Protein AF-A0A8C6ZCT4-F1 (afdb_monomer)

Sequence (266 aa):
MSPLFSQAELSLQKEQLQLKIIEVEDEMEKWQKERDRIKNYTTNEKATVDQHFKELIRDLERQRDEVKAALDQREKIASENIKEIVDELEERAKLLREDKENREQIHQISDSVLFLQEFGALMRNYVPPPSLPTYSVLLEGESMSPSMGLLRDDLLNVCMRHVEKICKADLGRNFIERNHMENGDHRFMMNNYEWNQPDNLKRFSMFLSPKGTAVFYILTAYPSIVRHQSAKVTPQTWKSSKPSVLSHYRPFYVNKGNGATSNEAP

InterPro domains:
  IPR051051 E3 ubiquitin-protein ligase TRIM/RNF [PTHR25465] (9-204)
  IPR058030 TRIM8/14/16/25/29/45/65, coiled-coil region [PF25600] (21-159)

Foldseek 3Di:
DDDVVVVVVVVVVVVVVVVVVVVVVVVVVVVVVVVVVVVVVVVVVVVVVVVVVVVVVVVVVVVVVVVVVVVVVVVVVVVVVVVVLVVVVVVLVVVVVVVVVLVVVLVPDPDPVVSCVSVVVCVVPDDPRDDDDDDDDDPPPPDPVVVVVVVVVVVVVVVVVVVVCCVVPPVVDDPDDDPPPPDDDPDPDPDDDPPPDPCVVVVVVVVPDPDDDDDDDDDDDDDDDDDDDDDDDDDDDDDDDDDDDDDDDDDDDDDDDDDDDDDDDD

Rad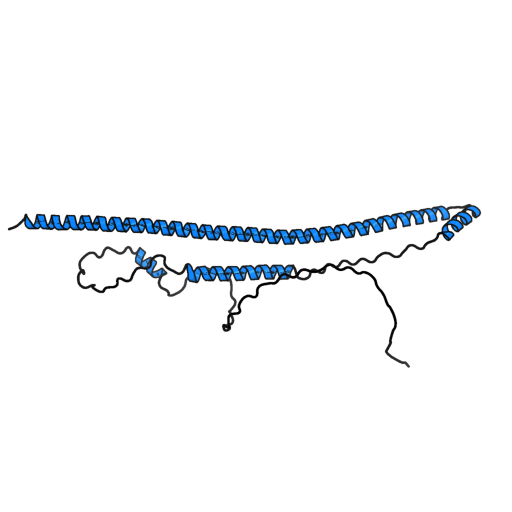ius of gyration: 46.65 Å; Cα contacts (8 Å, |Δi|>4): 12; chains: 1; bounding box: 123×48×144 Å

Solvent-accessible surface area (backbone atoms only — not comparable to full-atom values): 17443 Å² total; per-residue (Å²): 142,84,58,67,68,62,52,51,51,51,52,50,52,51,54,55,49,52,54,50,48,50,55,51,51,54,52,49,53,53,52,53,54,51,52,52,50,52,52,52,51,55,51,51,54,51,51,51,53,54,51,53,53,53,52,50,50,53,50,52,51,50,53,53,49,53,55,48,52,52,51,53,50,53,50,50,53,55,51,53,54,52,48,53,55,49,53,55,50,51,55,52,52,50,55,53,48,54,55,49,51,55,52,52,56,53,70,67,48,80,53,68,68,62,31,52,51,54,51,54,54,50,62,75,70,66,70,81,82,78,81,81,85,88,84,82,87,83,82,85,65,95,48,58,72,62,51,54,52,50,53,53,52,51,52,50,56,52,50,53,55,52,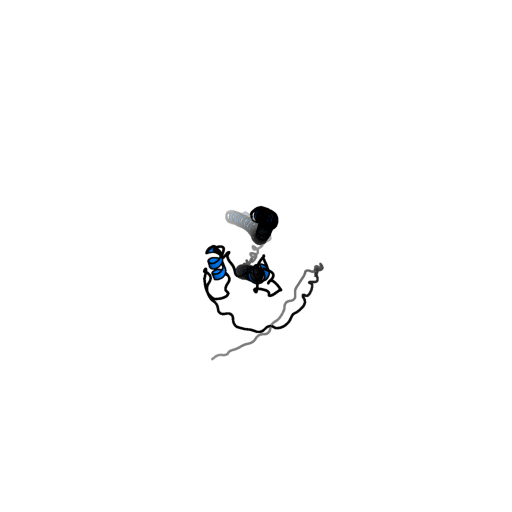52,52,48,44,55,62,70,63,65,64,57,72,96,71,78,78,75,74,80,91,66,9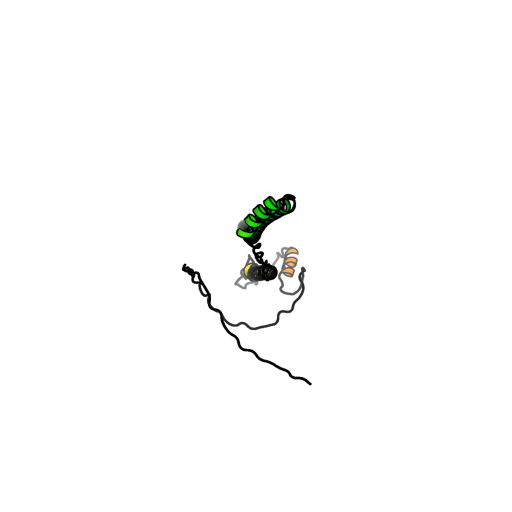2,72,94,79,82,79,93,76,91,76,86,68,77,74,62,70,65,62,60,59,54,52,65,76,70,51,99,70,85,91,83,88,82,87,87,84,83,86,81,86,81,80,89,76,82,91,80,81,92,78,83,86,82,82,87,77,90,80,87,85,84,90,79,90,88,88,88,86,92,87,88,89,81,89,86,89,88,81,89,84,83,84,135

Secondary structure (DSSP, 8-state):
--SHHHHHHHHHHHHHHHHHHHHHHHHHHHHHHHHHHHHHHHHHHHHHHHHHHHHHHHHHHHHHHHHHHHHHHHHHHHHHHHHHHHHHHHHHHHHHHHHHHHHHHHHT---HHHHHHHHHHHHHT--PPPPPP--------TTHHHHHHHHHHHHHHHHHHHHHHHHHHTTTS-S----------TTS--SS------THHHHHHHHSS-------------PPPP-------PPPPPPP-PPPP---------------------

Mean predicted aligned error: 18.18 Å

Organism: Nothoprocta perdicaria (NCBI:txid30464)

pLDDT: mean 74.02, std 25.97, range [30.22, 98.38]

Structure (mmCIF, N/CA/C/O backbone):
data_AF-A0A8C6ZCT4-F1
#
_entry.id   AF-A0A8C6ZCT4-F1
#
loop_
_atom_site.group_PDB
_atom_site.id
_atom_site.type_symbol
_atom_site.label_atom_id
_atom_site.label_alt_id
_atom_site.label_comp_id
_atom_site.label_asym_id
_atom_site.label_entity_id
_atom_site.label_seq_id
_atom_site.pdbx_PDB_ins_code
_atom_site.Cartn_x
_atom_site.Cartn_y
_atom_site.Cartn_z
_atom_site.occupancy
_atom_site.B_iso_or_equiv
_atom_site.auth_seq_id
_atom_site.auth_comp_id
_atom_site.auth_asym_id
_atom_site.auth_atom_id
_atom_site.pdbx_PDB_model_num
ATOM 1 N N . MET A 1 1 ? 56.866 3.492 -76.254 1.00 54.69 1 MET A N 1
ATOM 2 C CA . MET A 1 1 ? 55.863 4.440 -75.720 1.00 54.69 1 MET A CA 1
ATOM 3 C C . MET A 1 1 ? 55.226 3.857 -74.441 1.00 54.69 1 MET A C 1
ATOM 5 O O . MET A 1 1 ? 54.018 3.708 -74.381 1.00 54.69 1 MET A O 1
ATOM 9 N N . SER A 1 2 ? 56.033 3.409 -73.460 1.00 58.75 2 SER A N 1
ATOM 10 C CA . SER A 1 2 ? 55.763 2.075 -72.867 1.00 58.75 2 SER A CA 1
ATOM 11 C C . SER A 1 2 ? 55.899 1.845 -71.339 1.00 58.75 2 SER A C 1
ATOM 13 O O . SER A 1 2 ? 55.555 0.747 -70.935 1.00 58.75 2 SER A O 1
ATOM 15 N N . PRO A 1 3 ? 56.413 2.738 -70.470 1.00 61.50 3 PRO A N 1
ATOM 16 C CA . PRO A 1 3 ? 56.259 2.495 -69.008 1.00 61.50 3 PRO A CA 1
ATOM 17 C C . PRO A 1 3 ? 55.821 3.706 -68.162 1.00 61.50 3 PRO A C 1
ATOM 19 O O . PRO A 1 3 ? 55.162 3.547 -67.138 1.00 61.50 3 PRO A O 1
ATOM 22 N N . LEU A 1 4 ? 56.163 4.927 -68.584 1.00 61.25 4 LEU A N 1
ATOM 23 C CA . LEU A 1 4 ? 55.923 6.153 -67.808 1.00 61.25 4 LEU A CA 1
ATOM 24 C C . LEU A 1 4 ? 54.440 6.544 -67.742 1.00 61.25 4 LEU A C 1
ATOM 26 O O . LEU A 1 4 ? 53.986 7.041 -66.717 1.00 61.25 4 LEU A O 1
ATOM 30 N N . PHE A 1 5 ? 53.680 6.284 -68.809 1.00 69.94 5 PHE A N 1
ATOM 31 C CA . PHE A 1 5 ? 52.239 6.548 -68.847 1.00 69.94 5 PHE A CA 1
ATOM 32 C C . PHE A 1 5 ? 51.479 5.625 -67.882 1.00 69.94 5 PHE A C 1
ATOM 34 O O . PHE A 1 5 ? 50.704 6.097 -67.058 1.00 69.94 5 PHE A O 1
ATOM 41 N N . SER A 1 6 ? 51.801 4.328 -67.893 1.00 78.31 6 SER A N 1
ATOM 42 C CA . SER A 1 6 ? 51.232 3.343 -66.965 1.00 78.31 6 SER A CA 1
ATOM 43 C C . SER A 1 6 ? 51.596 3.628 -65.503 1.00 78.31 6 SER A C 1
ATOM 45 O O . SER A 1 6 ? 50.781 3.408 -64.612 1.00 78.31 6 SER A O 1
ATOM 47 N N . GLN A 1 7 ? 52.795 4.161 -65.241 1.00 79.31 7 GLN A N 1
ATOM 48 C CA . GLN A 1 7 ? 53.210 4.566 -63.895 1.00 79.31 7 GLN A CA 1
ATOM 49 C C . GLN A 1 7 ? 52.412 5.775 -63.377 1.00 79.31 7 GLN A C 1
ATOM 51 O O . GLN A 1 7 ? 52.024 5.798 -62.208 1.00 79.31 7 GLN A O 1
ATOM 56 N N . ALA A 1 8 ? 52.158 6.769 -64.232 1.00 86.00 8 ALA A N 1
ATOM 57 C CA . ALA A 1 8 ? 51.356 7.940 -63.882 1.00 86.00 8 ALA A CA 1
ATOM 58 C C . ALA A 1 8 ? 49.884 7.569 -63.635 1.00 86.00 8 ALA A C 1
ATOM 60 O O . ALA A 1 8 ? 49.293 8.021 -62.658 1.00 86.00 8 ALA A O 1
ATOM 61 N N . GLU A 1 9 ? 49.316 6.690 -64.462 1.00 89.00 9 GLU A N 1
ATOM 62 C CA . GLU A 1 9 ? 47.938 6.209 -64.317 1.00 89.00 9 GLU A CA 1
ATOM 63 C C . GLU A 1 9 ? 47.736 5.374 -63.041 1.00 89.00 9 GLU A C 1
ATOM 65 O O . GLU A 1 9 ? 46.753 5.556 -62.323 1.00 89.00 9 GLU A O 1
ATOM 70 N N . LEU A 1 10 ? 48.711 4.531 -62.683 1.00 88.94 10 LEU A N 1
ATOM 71 C CA . LEU A 1 10 ? 48.696 3.793 -61.418 1.00 88.94 10 LEU A CA 1
ATOM 72 C C . LEU A 1 10 ? 48.792 4.728 -60.199 1.00 88.94 10 LEU A C 1
ATOM 74 O O . LEU A 1 10 ? 48.140 4.487 -59.184 1.00 88.94 10 LEU A O 1
ATOM 78 N N . SER A 1 11 ? 49.599 5.792 -60.283 1.00 93.31 11 SER A N 1
ATOM 79 C CA . SER A 1 11 ? 49.656 6.831 -59.243 1.00 93.31 11 SER A CA 1
ATOM 80 C C . SER A 1 11 ? 48.307 7.545 -59.098 1.00 93.31 11 SER A C 1
ATOM 82 O O . SER A 1 11 ? 47.829 7.705 -57.978 1.00 93.31 11 SER A O 1
ATOM 84 N N . LEU A 1 12 ? 47.682 7.851 -60.244 1.00 94.38 12 LEU A N 1
ATOM 85 C CA . LEU A 1 12 ? 46.267 8.174 -60.452 1.00 94.38 12 LEU A CA 1
ATOM 86 C C . LEU A 1 12 ? 45.332 7.434 -59.488 1.00 94.38 12 LEU A C 1
ATOM 88 O O . LEU A 1 12 ? 44.713 7.974 -58.568 1.00 94.38 12 LEU A O 1
ATOM 92 N N . GLN A 1 13 ? 45.257 6.134 -59.741 1.00 93.44 13 GLN A N 1
ATOM 93 C CA . GLN A 1 13 ? 44.333 5.231 -59.072 1.00 93.44 13 GLN A CA 1
ATOM 94 C C . GLN A 1 13 ? 44.634 5.093 -57.577 1.00 93.44 13 GLN A C 1
ATOM 96 O O . GLN A 1 13 ? 43.707 5.002 -56.776 1.00 93.44 13 GLN A O 1
ATOM 101 N N . LYS A 1 14 ? 45.913 5.112 -57.176 1.00 93.06 14 LYS A N 1
ATOM 102 C CA . LYS A 1 14 ? 46.301 5.059 -55.757 1.00 93.06 14 LYS A CA 1
ATOM 103 C C . LYS A 1 14 ? 45.782 6.259 -54.970 1.00 93.06 14 LYS A C 1
ATOM 105 O O . LYS A 1 14 ? 45.273 6.073 -53.870 1.00 93.06 14 LYS A O 1
ATOM 110 N N . GLU A 1 15 ? 45.886 7.463 -55.524 1.00 95.12 15 GLU A N 1
ATOM 111 C CA . GLU A 1 15 ? 45.391 8.677 -54.870 1.00 95.12 15 GLU A CA 1
ATOM 112 C C . GLU A 1 15 ? 43.860 8.673 -54.761 1.00 95.12 15 GLU A C 1
ATOM 114 O O . GLU A 1 15 ? 43.313 8.946 -53.693 1.00 95.12 15 GLU A O 1
ATOM 119 N N . GLN A 1 16 ? 43.160 8.261 -55.824 1.00 95.19 16 GLN A N 1
ATOM 120 C CA . GLN A 1 16 ? 41.700 8.110 -55.806 1.00 95.19 16 GLN A CA 1
ATOM 121 C C . GLN A 1 16 ? 41.231 7.092 -54.760 1.00 95.19 16 GLN A C 1
ATOM 123 O O . GLN A 1 16 ? 40.267 7.346 -54.038 1.00 95.19 16 GLN A O 1
ATOM 128 N N . LEU A 1 17 ? 41.925 5.955 -54.645 1.00 95.50 17 LEU A N 1
ATOM 129 C CA . LEU A 1 17 ? 41.642 4.964 -53.609 1.00 95.50 17 LEU A CA 1
ATOM 130 C C . LEU A 1 17 ? 41.904 5.522 -52.211 1.00 95.50 17 LEU A C 1
ATOM 132 O O . LEU A 1 17 ? 41.087 5.303 -51.325 1.00 95.50 17 LEU A O 1
ATOM 136 N N . GLN A 1 18 ? 42.992 6.269 -52.013 1.00 95.31 18 GLN A N 1
ATOM 137 C CA . GLN A 1 18 ? 43.304 6.877 -50.720 1.00 95.31 18 GLN A CA 1
ATOM 138 C C . GLN A 1 18 ? 42.220 7.870 -50.285 1.00 95.31 18 GLN A C 1
ATOM 140 O O . GLN A 1 18 ? 41.774 7.824 -49.141 1.00 95.31 18 GLN A O 1
ATOM 145 N N . LEU A 1 19 ? 41.753 8.725 -51.199 1.00 96.25 19 LEU A N 1
ATOM 146 C CA . LEU A 1 19 ? 40.637 9.635 -50.934 1.00 96.25 19 LEU A CA 1
ATOM 147 C C . LEU A 1 19 ? 39.352 8.866 -50.617 1.00 96.25 19 LEU A C 1
ATOM 149 O O . LEU A 1 19 ? 38.632 9.233 -49.691 1.00 96.25 19 LEU A O 1
ATOM 153 N N . LYS A 1 20 ? 39.083 7.769 -51.340 1.00 95.38 20 LYS A N 1
ATOM 154 C CA . LYS A 1 20 ? 37.893 6.954 -51.087 1.00 95.38 20 LYS A CA 1
ATOM 155 C C . LYS A 1 20 ? 37.951 6.226 -49.745 1.00 95.38 20 LYS A C 1
ATOM 157 O O . LYS A 1 20 ? 36.918 6.080 -49.102 1.00 95.38 20 LYS A O 1
ATOM 162 N N . ILE A 1 21 ? 39.135 5.781 -49.323 1.00 95.44 21 ILE A N 1
ATOM 163 C CA . ILE A 1 21 ? 39.352 5.193 -47.996 1.00 95.44 21 ILE A CA 1
ATOM 164 C C . ILE A 1 21 ? 39.021 6.222 -46.918 1.00 95.44 21 ILE A C 1
ATOM 166 O O . ILE A 1 21 ? 38.211 5.912 -46.054 1.00 95.44 21 ILE A O 1
ATOM 170 N N . ILE A 1 22 ? 39.554 7.444 -47.020 1.00 96.56 22 ILE A N 1
ATOM 171 C CA . ILE A 1 22 ? 39.279 8.522 -46.055 1.00 96.56 22 ILE A CA 1
ATOM 172 C C . ILE A 1 22 ? 37.775 8.814 -45.982 1.00 96.56 22 ILE A C 1
ATOM 174 O O . ILE A 1 22 ? 37.206 8.846 -44.898 1.00 96.56 22 ILE A O 1
ATOM 178 N N . GLU A 1 23 ? 37.100 8.943 -47.128 1.00 96.62 23 GLU A N 1
ATOM 179 C CA . GLU A 1 23 ? 35.647 9.171 -47.172 1.00 96.62 23 GLU A CA 1
ATOM 180 C C . GLU A 1 23 ? 34.860 8.051 -46.464 1.00 96.62 23 GLU A C 1
ATOM 182 O O . GLU A 1 23 ? 33.895 8.310 -45.743 1.00 96.62 23 GLU A O 1
ATOM 187 N N . VAL A 1 24 ? 35.269 6.792 -46.653 1.00 95.31 24 VAL A N 1
ATOM 188 C CA . VAL A 1 24 ? 34.644 5.636 -45.995 1.00 95.31 24 VAL A CA 1
ATOM 189 C C . VAL A 1 24 ? 34.956 5.605 -44.496 1.00 95.31 24 VAL A C 1
ATOM 191 O O . VAL A 1 24 ? 34.075 5.257 -43.710 1.00 95.31 24 VAL A O 1
ATOM 194 N N . GLU A 1 25 ? 36.175 5.958 -44.089 1.00 96.75 25 GLU A N 1
ATOM 195 C CA . GLU A 1 25 ? 36.581 6.048 -42.682 1.00 96.75 25 GLU A CA 1
ATOM 196 C C . GLU A 1 25 ? 35.799 7.142 -41.939 1.00 96.75 25 GLU A C 1
ATOM 198 O O . GLU A 1 25 ? 35.273 6.8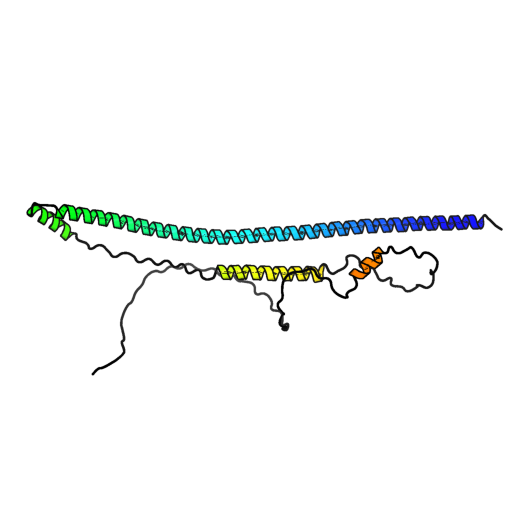77 -40.855 1.00 96.75 25 GLU A O 1
ATOM 203 N N . ASP A 1 26 ? 35.624 8.315 -42.549 1.00 97.38 26 ASP A N 1
ATOM 204 C CA . ASP A 1 26 ? 34.831 9.420 -41.999 1.00 97.38 26 ASP A CA 1
ATOM 205 C C . ASP A 1 26 ? 33.354 9.025 -41.827 1.00 97.38 26 ASP A C 1
ATOM 207 O O . ASP A 1 26 ? 32.741 9.248 -40.774 1.00 97.38 26 ASP A O 1
ATOM 211 N N . GLU A 1 27 ? 32.762 8.383 -42.842 1.00 96.25 27 GLU A N 1
ATOM 212 C CA . GLU A 1 27 ? 31.377 7.915 -42.760 1.00 96.25 27 GLU A CA 1
ATOM 213 C C . GLU A 1 27 ? 31.242 6.789 -41.717 1.00 96.25 27 GLU A C 1
ATOM 215 O O . GLU A 1 27 ? 30.274 6.765 -40.952 1.00 96.25 27 GLU A O 1
ATOM 220 N N . MET A 1 28 ? 32.231 5.893 -41.601 1.00 94.81 28 MET A N 1
ATOM 221 C CA . MET A 1 28 ? 32.278 4.886 -40.537 1.00 94.81 28 MET A CA 1
ATOM 222 C C . MET A 1 28 ? 32.292 5.541 -39.149 1.00 94.81 28 MET A C 1
ATOM 224 O O . MET A 1 28 ? 31.521 5.123 -38.281 1.00 94.81 28 MET A O 1
ATOM 228 N N . GLU A 1 29 ? 33.126 6.557 -38.917 1.00 97.25 29 GLU A N 1
ATOM 229 C CA . GLU A 1 29 ? 33.195 7.261 -37.631 1.00 97.25 29 GLU A CA 1
ATOM 230 C C . GLU A 1 29 ? 31.851 7.923 -37.285 1.00 97.25 29 GLU A C 1
ATOM 232 O O . GLU A 1 29 ? 31.363 7.829 -36.152 1.00 97.25 29 GLU A O 1
ATOM 237 N N . LYS A 1 30 ? 31.195 8.537 -38.272 1.00 96.56 30 LYS A N 1
ATOM 238 C CA . LYS A 1 30 ? 29.852 9.106 -38.117 1.00 96.56 30 LYS A CA 1
ATOM 239 C C . LYS A 1 30 ? 28.826 8.052 -37.691 1.00 96.56 30 LYS A C 1
ATOM 241 O O . LYS A 1 30 ? 28.069 8.289 -36.748 1.00 96.56 30 LYS A O 1
ATOM 246 N N . TRP A 1 31 ? 28.828 6.869 -38.308 1.00 95.69 31 TRP A N 1
ATOM 247 C CA . TRP A 1 31 ? 27.938 5.772 -37.903 1.00 95.69 31 TRP A CA 1
ATOM 248 C C . TRP A 1 31 ? 28.284 5.191 -36.528 1.00 95.69 31 TRP A C 1
ATOM 250 O O . TRP A 1 31 ? 27.380 4.783 -35.795 1.00 95.69 31 TRP A O 1
ATOM 260 N N . GLN A 1 32 ? 29.558 5.192 -36.126 1.00 96.81 32 GLN A N 1
ATOM 261 C CA . GLN A 1 32 ? 29.949 4.820 -34.763 1.00 96.81 32 GLN A CA 1
ATOM 262 C C . GLN A 1 32 ? 29.382 5.800 -33.726 1.00 96.81 32 GLN A C 1
ATOM 264 O O . GLN A 1 32 ? 28.822 5.358 -32.721 1.00 96.81 32 GLN A O 1
ATOM 269 N N . LYS A 1 33 ? 29.444 7.112 -33.991 1.00 96.75 33 LYS A N 1
ATOM 270 C CA . LYS A 1 33 ? 28.839 8.140 -33.125 1.00 96.75 33 LYS A CA 1
ATOM 271 C C . LYS A 1 33 ? 27.320 7.994 -33.040 1.00 96.75 33 LYS A C 1
ATOM 273 O O . LYS A 1 33 ? 26.760 8.069 -31.947 1.00 96.75 33 LYS A O 1
ATOM 278 N N . GLU A 1 34 ? 26.648 7.734 -34.162 1.00 95.12 34 GLU A N 1
ATOM 279 C CA . GLU A 1 34 ? 25.191 7.551 -34.168 1.00 95.12 34 GLU A CA 1
ATOM 280 C C . GLU A 1 34 ? 24.770 6.280 -33.411 1.00 95.12 34 GLU A C 1
ATOM 282 O O . GLU A 1 34 ? 23.807 6.298 -32.644 1.00 95.12 34 GLU A O 1
ATOM 287 N N . ARG A 1 35 ? 25.541 5.190 -33.518 1.00 94.19 35 ARG A N 1
ATOM 288 C CA . ARG A 1 35 ? 25.340 3.986 -32.694 1.00 94.19 35 ARG A CA 1
ATOM 289 C C . ARG A 1 35 ? 25.409 4.314 -31.200 1.00 94.19 35 ARG A C 1
ATOM 291 O O . ARG A 1 35 ? 24.554 3.865 -30.434 1.00 94.19 35 ARG A O 1
ATOM 298 N N . ASP A 1 36 ? 26.411 5.079 -30.777 1.00 97.31 36 ASP A N 1
ATOM 299 C CA . ASP A 1 36 ? 26.579 5.439 -29.366 1.00 97.31 36 ASP A CA 1
ATOM 300 C C . ASP A 1 36 ? 25.448 6.360 -28.887 1.00 97.31 36 ASP A C 1
ATOM 302 O O . ASP A 1 36 ? 24.926 6.191 -27.782 1.00 97.31 36 ASP A O 1
ATOM 306 N N . ARG A 1 37 ? 24.975 7.262 -29.754 1.00 96.19 37 ARG A N 1
ATOM 307 C CA . ARG A 1 37 ? 23.792 8.088 -29.500 1.00 96.19 37 ARG A CA 1
ATOM 308 C C . ARG A 1 37 ? 22.533 7.246 -29.282 1.00 96.19 37 ARG A C 1
ATOM 310 O O . ARG A 1 37 ? 21.832 7.472 -28.296 1.00 96.19 37 ARG A O 1
ATOM 317 N N . ILE A 1 38 ? 22.268 6.252 -30.134 1.00 94.31 38 ILE A N 1
ATOM 318 C CA . ILE A 1 38 ? 21.128 5.327 -29.982 1.00 94.31 38 ILE A CA 1
ATOM 319 C C . ILE A 1 38 ? 21.231 4.548 -28.664 1.00 94.31 38 ILE A C 1
ATOM 321 O O . ILE A 1 38 ? 20.234 4.384 -27.952 1.00 94.31 38 ILE A O 1
ATOM 325 N N . LYS A 1 39 ? 22.437 4.090 -28.303 1.00 96.00 39 LYS A N 1
ATOM 326 C CA . LYS A 1 39 ? 22.678 3.374 -27.042 1.00 96.00 39 LYS A CA 1
ATOM 327 C C . LYS A 1 39 ? 22.375 4.253 -25.827 1.00 96.00 39 LYS A C 1
ATOM 329 O O . LYS A 1 39 ? 21.688 3.801 -24.908 1.00 96.00 39 LYS A O 1
ATOM 334 N N . ASN A 1 40 ? 22.852 5.495 -25.830 1.00 97.19 40 ASN A N 1
ATOM 335 C CA . ASN A 1 40 ? 22.609 6.444 -24.746 1.00 97.19 40 ASN A CA 1
ATOM 336 C C . ASN A 1 40 ? 21.124 6.804 -24.647 1.00 97.19 40 ASN A C 1
ATOM 338 O O . ASN A 1 40 ? 20.563 6.755 -23.557 1.00 97.19 40 ASN A O 1
ATOM 342 N N . TYR A 1 41 ? 20.471 7.071 -25.782 1.00 94.44 41 TYR A N 1
ATOM 343 C CA . TYR A 1 41 ? 19.031 7.321 -25.838 1.00 94.44 41 TYR A CA 1
ATOM 344 C C . TYR A 1 41 ? 18.237 6.165 -25.217 1.00 94.44 41 TYR A C 1
ATOM 346 O O . TYR A 1 41 ? 17.488 6.366 -24.268 1.00 94.44 41 TYR A O 1
ATOM 354 N N . THR A 1 42 ? 18.487 4.933 -25.666 1.00 93.56 42 THR A N 1
ATOM 355 C CA . THR A 1 42 ? 17.798 3.738 -25.149 1.00 93.56 42 THR A CA 1
ATOM 356 C C . THR A 1 42 ? 18.046 3.529 -23.652 1.00 93.56 42 THR A C 1
ATOM 358 O O . THR A 1 42 ? 17.155 3.091 -22.927 1.00 93.56 42 THR A O 1
ATOM 361 N N . THR A 1 43 ? 19.259 3.821 -23.175 1.00 97.38 43 THR A N 1
ATOM 362 C CA . THR A 1 43 ? 19.605 3.717 -21.749 1.00 97.38 43 THR A CA 1
ATOM 363 C C . THR A 1 43 ? 18.823 4.734 -20.919 1.00 97.38 43 THR A C 1
ATOM 365 O O . THR A 1 43 ? 18.271 4.374 -19.882 1.00 97.38 43 THR A O 1
ATOM 368 N N . ASN A 1 44 ? 18.717 5.974 -21.401 1.00 96.94 44 ASN A N 1
ATOM 369 C CA . ASN A 1 44 ? 17.958 7.029 -20.735 1.00 96.94 44 ASN A CA 1
ATOM 370 C C . ASN A 1 44 ? 16.456 6.721 -20.706 1.00 96.94 44 ASN A C 1
ATOM 372 O O . ASN A 1 44 ? 15.839 6.854 -19.656 1.00 96.94 44 ASN A O 1
ATOM 376 N N . GLU A 1 45 ? 15.876 6.246 -21.812 1.00 94.88 45 GLU A N 1
ATOM 377 C CA . GLU A 1 45 ? 14.458 5.857 -21.857 1.00 94.88 45 GLU A CA 1
ATOM 378 C C . GLU A 1 45 ? 14.142 4.741 -20.850 1.00 94.88 45 GLU A C 1
ATOM 380 O O . GLU A 1 45 ? 13.146 4.813 -20.133 1.00 94.88 45 GLU A O 1
ATOM 385 N N . LYS A 1 46 ? 15.022 3.737 -20.721 1.00 96.12 46 LYS A N 1
ATOM 386 C CA . LYS A 1 46 ? 14.873 2.688 -19.699 1.00 96.12 46 LYS A CA 1
ATOM 387 C C . LYS A 1 46 ? 14.900 3.260 -18.281 1.00 96.12 46 LYS A C 1
ATOM 389 O O . LYS A 1 46 ? 14.033 2.921 -17.484 1.00 96.12 46 LYS A O 1
ATOM 394 N N . ALA A 1 47 ? 15.841 4.158 -17.990 1.00 98.12 47 ALA A N 1
ATOM 395 C CA . ALA A 1 47 ? 15.920 4.810 -16.685 1.00 98.12 47 ALA A CA 1
ATOM 396 C C . ALA A 1 47 ? 14.657 5.634 -16.369 1.00 98.12 47 ALA A C 1
ATOM 398 O O . ALA A 1 47 ? 14.189 5.626 -15.232 1.00 98.12 47 ALA A O 1
ATOM 399 N N . THR A 1 48 ? 14.074 6.301 -17.370 1.00 96.81 48 THR A N 1
ATOM 400 C CA . THR A 1 48 ? 12.802 7.027 -17.235 1.00 96.81 48 THR A CA 1
ATOM 401 C C . THR A 1 48 ? 11.645 6.084 -16.901 1.00 96.81 48 THR A C 1
ATOM 403 O O . THR A 1 48 ? 10.859 6.376 -15.999 1.00 96.81 48 THR A O 1
ATOM 406 N N . VAL A 1 49 ? 11.553 4.931 -17.576 1.00 96.19 49 VAL A N 1
ATOM 407 C CA . VAL A 1 49 ? 10.552 3.896 -17.261 1.00 96.19 49 VAL A CA 1
ATOM 408 C C . VAL A 1 49 ? 10.711 3.419 -15.816 1.00 96.19 49 VAL A C 1
ATOM 410 O O . VAL A 1 49 ? 9.739 3.445 -15.059 1.00 96.19 49 VAL A O 1
ATOM 413 N N . ASP A 1 50 ? 11.927 3.050 -15.412 1.00 98.12 50 ASP A N 1
ATOM 414 C CA . ASP A 1 50 ? 12.210 2.575 -14.053 1.00 98.12 50 ASP A CA 1
ATOM 415 C C . ASP A 1 50 ? 11.836 3.623 -12.996 1.00 98.12 50 ASP A C 1
ATOM 417 O O . ASP A 1 50 ? 11.213 3.302 -11.980 1.00 98.12 50 ASP A O 1
ATOM 421 N N . GLN A 1 51 ? 12.166 4.892 -13.249 1.00 98.38 51 GLN A N 1
ATOM 422 C CA . GLN A 1 51 ? 11.851 5.991 -12.344 1.00 98.38 51 GLN A CA 1
ATOM 423 C C . GLN A 1 51 ? 10.337 6.180 -12.178 1.00 98.38 51 GLN A C 1
ATOM 425 O O . GLN A 1 51 ? 9.860 6.288 -11.047 1.00 98.38 51 GLN A O 1
ATOM 430 N N . HIS A 1 52 ? 9.568 6.161 -13.269 1.00 96.94 52 HIS A N 1
ATOM 431 C CA . HIS A 1 52 ? 8.114 6.312 -13.195 1.00 96.94 52 HIS A CA 1
ATOM 432 C C . HIS A 1 52 ? 7.432 5.150 -12.467 1.00 96.94 52 HIS A C 1
ATOM 434 O O . HIS A 1 52 ? 6.533 5.378 -11.656 1.00 96.94 52 HIS A O 1
ATOM 440 N N . PHE A 1 53 ? 7.867 3.907 -12.693 1.00 97.31 53 PHE A N 1
ATOM 441 C CA . PHE A 1 53 ? 7.328 2.766 -11.947 1.00 97.31 53 PHE A CA 1
ATOM 442 C C . PHE A 1 53 ? 7.690 2.829 -10.462 1.00 97.31 53 PHE A C 1
ATOM 444 O O . PHE A 1 53 ? 6.849 2.528 -9.615 1.00 97.31 53 PHE A O 1
ATOM 451 N N . LYS A 1 54 ? 8.907 3.268 -10.125 1.00 98.38 54 LYS A N 1
ATOM 452 C CA . LYS A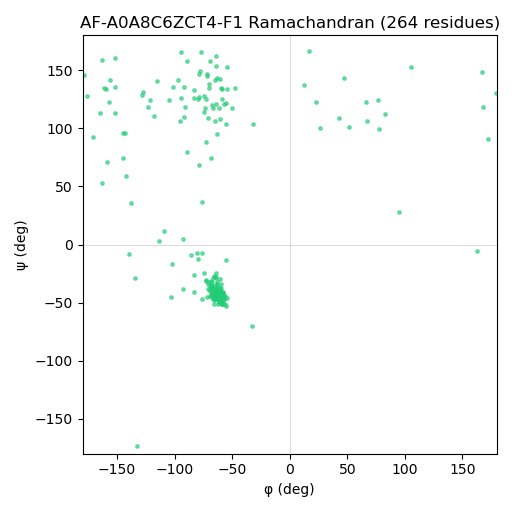 1 54 ? 9.326 3.467 -8.733 1.00 98.38 54 LYS A CA 1
ATOM 453 C C . LYS A 1 54 ? 8.463 4.508 -8.015 1.00 98.38 54 LYS A C 1
ATOM 455 O O . LYS A 1 54 ? 8.067 4.287 -6.872 1.00 98.38 54 LYS A O 1
ATOM 460 N N . GLU A 1 55 ? 8.163 5.627 -8.670 1.00 98.31 55 GLU A N 1
ATOM 461 C CA . GLU A 1 55 ? 7.269 6.661 -8.134 1.00 98.31 55 GLU A CA 1
ATOM 462 C C . GLU A 1 55 ? 5.845 6.134 -7.942 1.00 98.31 55 GLU A C 1
ATOM 464 O O . GLU A 1 55 ? 5.278 6.305 -6.862 1.00 98.31 55 GLU A O 1
ATOM 469 N N . LEU A 1 56 ? 5.308 5.419 -8.937 1.00 97.44 56 LEU A N 1
ATOM 470 C CA . LEU A 1 56 ? 3.979 4.815 -8.865 1.00 97.44 56 LEU A CA 1
ATOM 471 C C . LEU A 1 56 ? 3.859 3.820 -7.705 1.00 97.44 56 LEU A C 1
ATOM 473 O O . LEU A 1 56 ? 2.880 3.862 -6.963 1.00 97.44 56 LEU A O 1
ATOM 477 N N . ILE A 1 57 ? 4.848 2.938 -7.524 1.00 97.81 57 ILE A N 1
ATOM 478 C CA . ILE A 1 57 ? 4.864 1.979 -6.410 1.00 97.81 57 ILE A CA 1
ATOM 479 C C . ILE A 1 57 ? 4.831 2.727 -5.077 1.00 97.81 57 ILE A C 1
ATOM 481 O O . ILE A 1 57 ? 3.993 2.417 -4.235 1.00 97.81 57 ILE A O 1
ATOM 485 N N . ARG A 1 58 ? 5.673 3.754 -4.910 1.00 98.38 58 ARG A N 1
ATOM 486 C CA . ARG A 1 58 ? 5.704 4.564 -3.685 1.00 98.38 58 ARG A CA 1
ATOM 487 C C . ARG A 1 58 ? 4.347 5.210 -3.389 1.00 98.38 58 ARG A C 1
ATOM 489 O O . ARG A 1 58 ? 3.916 5.239 -2.238 1.00 98.38 58 ARG A O 1
ATOM 496 N N . ASP A 1 59 ? 3.667 5.726 -4.409 1.00 97.94 59 ASP A N 1
ATOM 497 C CA . ASP A 1 59 ? 2.350 6.342 -4.235 1.00 97.94 59 ASP A CA 1
ATOM 498 C C . ASP A 1 59 ? 1.263 5.312 -3.890 1.00 97.94 59 ASP A C 1
ATOM 500 O O . ASP A 1 59 ? 0.426 5.582 -3.026 1.00 97.94 59 ASP A O 1
ATOM 504 N N . LEU A 1 60 ? 1.305 4.118 -4.490 1.00 96.94 60 LEU A N 1
ATOM 505 C CA . LEU A 1 60 ? 0.409 3.007 -4.144 1.00 96.94 60 LEU A CA 1
ATOM 506 C C . LEU A 1 60 ? 0.641 2.506 -2.711 1.00 96.94 60 LEU A C 1
ATOM 508 O O . LEU A 1 60 ? -0.316 2.208 -1.996 1.00 96.94 60 LEU A O 1
ATOM 512 N N . GLU A 1 61 ? 1.895 2.441 -2.261 1.00 98.00 61 GLU A N 1
ATOM 513 C CA . GLU A 1 61 ? 2.232 2.100 -0.875 1.00 98.00 61 GLU A CA 1
ATOM 514 C C . GLU A 1 61 ? 1.691 3.139 0.105 1.00 98.00 61 GLU A C 1
ATOM 516 O O . GLU A 1 61 ? 1.070 2.773 1.102 1.00 98.00 61 GLU A O 1
ATOM 521 N N . ARG A 1 62 ? 1.830 4.429 -0.217 1.00 98.19 62 ARG A N 1
ATOM 522 C CA . ARG A 1 62 ? 1.257 5.512 0.587 1.00 98.19 62 ARG A CA 1
ATOM 523 C C . ARG A 1 62 ? -0.266 5.396 0.696 1.00 98.19 62 ARG A C 1
ATOM 525 O O . ARG A 1 62 ? -0.801 5.532 1.790 1.00 98.19 62 ARG A O 1
ATOM 532 N N . GLN A 1 63 ? -0.962 5.115 -0.408 1.00 96.19 63 GLN A N 1
ATOM 533 C CA . GLN A 1 63 ? -2.417 4.908 -0.401 1.00 96.19 63 GLN A CA 1
ATOM 534 C C . GLN A 1 63 ? -2.829 3.689 0.436 1.00 96.19 63 GLN A C 1
ATOM 536 O O . GLN A 1 63 ? -3.793 3.755 1.198 1.00 96.19 63 GLN A O 1
ATOM 541 N N . ARG A 1 64 ? -2.091 2.577 0.331 1.00 95.62 64 ARG A N 1
ATOM 542 C CA . ARG A 1 64 ? -2.298 1.387 1.171 1.00 95.62 64 ARG A CA 1
ATOM 543 C C . ARG A 1 64 ? -2.179 1.735 2.654 1.00 95.62 64 ARG A C 1
ATOM 545 O O . ARG A 1 64 ? -3.006 1.294 3.451 1.00 95.62 64 ARG A O 1
ATOM 552 N N . ASP A 1 65 ? -1.150 2.489 3.020 1.00 98.12 65 ASP A N 1
ATOM 553 C CA . ASP A 1 65 ? -0.880 2.827 4.416 1.00 98.12 65 ASP A CA 1
ATOM 554 C C . ASP A 1 65 ? -1.923 3.808 4.972 1.00 98.12 65 ASP A C 1
ATOM 556 O O . ASP A 1 65 ? -2.324 3.682 6.125 1.00 98.12 65 ASP A O 1
ATOM 560 N N . GLU A 1 66 ? -2.457 4.703 4.138 1.00 97.19 66 GLU A N 1
ATOM 561 C CA . GLU A 1 66 ? -3.578 5.582 4.492 1.00 97.19 66 GLU A CA 1
ATOM 562 C C . GLU A 1 66 ? -4.863 4.794 4.808 1.00 97.19 66 GLU A C 1
ATOM 564 O O . GLU A 1 66 ? -5.513 5.049 5.823 1.00 97.19 66 GLU A O 1
ATOM 569 N N . VAL A 1 67 ? -5.196 3.775 4.005 1.00 94.50 67 VAL A N 1
ATOM 570 C CA . VAL A 1 67 ? -6.347 2.890 4.275 1.00 94.50 67 VAL A CA 1
ATOM 571 C C . VAL A 1 67 ? -6.159 2.108 5.577 1.00 94.50 67 VAL A C 1
ATOM 573 O O . VAL A 1 67 ? -7.103 1.986 6.359 1.00 94.50 67 VAL A O 1
ATOM 576 N N . LYS A 1 68 ? -4.949 1.600 5.842 1.00 95.94 68 LYS A N 1
ATOM 577 C CA . LYS A 1 68 ? -4.638 0.901 7.099 1.00 95.94 68 LYS A CA 1
ATOM 578 C C . LYS A 1 68 ? -4.757 1.825 8.307 1.00 95.94 68 LYS A C 1
ATOM 580 O O . LYS A 1 68 ? -5.454 1.483 9.252 1.00 95.94 68 LYS A O 1
ATOM 585 N N . ALA A 1 69 ? -4.181 3.022 8.235 1.00 97.88 69 ALA A N 1
ATOM 586 C CA . ALA A 1 69 ? -4.269 3.999 9.315 1.00 97.88 69 ALA A CA 1
ATOM 587 C C . ALA A 1 69 ? -5.725 4.389 9.628 1.00 97.88 69 ALA A C 1
ATOM 589 O O . ALA A 1 69 ? -6.089 4.551 10.791 1.00 97.88 69 ALA A O 1
ATOM 590 N N . ALA A 1 70 ? -6.582 4.501 8.608 1.00 94.06 70 ALA A N 1
ATOM 591 C CA . ALA A 1 70 ? -8.007 4.755 8.806 1.00 94.06 70 ALA A CA 1
ATOM 592 C C . ALA A 1 70 ? -8.726 3.592 9.518 1.00 94.06 70 ALA A C 1
ATOM 594 O O . ALA A 1 70 ? -9.599 3.832 10.356 1.00 94.06 70 ALA A O 1
ATOM 595 N N . LEU A 1 71 ? -8.362 2.341 9.211 1.00 92.88 71 LEU A N 1
ATOM 596 C CA . LEU A 1 71 ? -8.880 1.158 9.905 1.00 92.88 71 LEU A CA 1
ATOM 597 C C . LEU A 1 71 ? -8.425 1.119 11.366 1.00 92.88 71 LEU A C 1
ATOM 599 O O . LEU A 1 71 ? -9.273 0.965 12.245 1.00 92.88 71 LEU A O 1
ATOM 603 N N . ASP A 1 72 ? -7.135 1.339 11.615 1.00 96.31 72 ASP A N 1
ATOM 604 C CA . ASP A 1 72 ? -6.558 1.367 12.962 1.00 96.31 72 ASP A CA 1
ATOM 605 C C . ASP A 1 72 ? -7.219 2.464 13.812 1.00 96.31 72 ASP A C 1
ATOM 607 O O . ASP A 1 72 ? -7.583 2.253 14.969 1.00 96.31 72 ASP A O 1
ATOM 611 N N . GLN A 1 73 ? -7.457 3.640 13.224 1.00 96.38 73 GLN A N 1
ATOM 612 C CA . GLN A 1 73 ? -8.140 4.732 13.912 1.00 96.38 73 GLN A CA 1
ATOM 613 C C . GLN A 1 73 ? -9.604 4.392 14.227 1.00 96.38 73 GLN A C 1
ATOM 615 O O . GLN A 1 73 ? -10.094 4.725 15.307 1.00 96.38 73 GLN A O 1
ATOM 620 N N . ARG A 1 74 ? -10.313 3.721 13.309 1.00 91.94 74 ARG A N 1
ATOM 621 C CA . ARG A 1 74 ? -11.690 3.261 13.545 1.00 91.94 74 ARG A CA 1
ATOM 622 C C . ARG A 1 74 ? -11.748 2.246 14.687 1.00 91.94 74 ARG A C 1
ATOM 624 O O . ARG A 1 74 ? -12.631 2.347 15.536 1.00 91.94 74 ARG A O 1
ATOM 631 N N . GLU A 1 75 ? -10.820 1.292 14.711 1.00 93.69 75 GLU A N 1
ATOM 632 C CA . GLU A 1 75 ? -10.688 0.305 15.788 1.00 93.69 75 GLU A CA 1
ATOM 633 C C . GLU A 1 75 ? -10.402 0.978 17.131 1.00 93.69 75 GLU A C 1
ATOM 635 O O . GLU A 1 75 ? -11.058 0.671 18.129 1.00 93.69 75 GLU A O 1
ATOM 640 N N . LYS A 1 76 ? -9.468 1.932 17.150 1.00 97.44 76 LYS A N 1
ATOM 641 C CA . LYS A 1 76 ? -9.107 2.674 18.357 1.00 97.44 76 LYS A CA 1
ATOM 642 C C . LYS A 1 76 ? -10.312 3.395 18.959 1.00 97.44 76 LYS A C 1
ATOM 644 O O . LYS A 1 76 ? -10.584 3.216 20.141 1.00 97.44 76 LYS A O 1
ATOM 649 N N . ILE A 1 77 ? -11.067 4.139 18.148 1.00 95.06 77 ILE A N 1
ATOM 650 C CA . ILE A 1 77 ? -12.269 4.854 18.609 1.00 95.06 77 ILE A CA 1
ATOM 651 C C . ILE A 1 77 ? -13.311 3.871 19.156 1.00 95.06 77 ILE A C 1
ATOM 653 O O . ILE A 1 77 ? -13.870 4.089 20.227 1.00 95.06 77 ILE A O 1
ATOM 657 N N . ALA A 1 78 ? -13.572 2.770 18.443 1.00 94.00 78 ALA A N 1
ATOM 658 C CA . ALA A 1 78 ? -14.521 1.760 18.907 1.00 94.00 78 ALA A CA 1
ATOM 659 C C . ALA A 1 78 ? -14.091 1.147 20.251 1.00 94.00 78 ALA A C 1
ATOM 661 O O . ALA A 1 78 ? -14.926 0.944 21.131 1.00 94.00 78 ALA A O 1
ATOM 662 N N . SER A 1 79 ? -12.793 0.900 20.425 1.00 96.44 79 SER A N 1
ATOM 663 C CA . SER A 1 79 ? -12.227 0.343 21.655 1.00 96.44 79 SER A CA 1
ATOM 664 C C . SER A 1 79 ? -12.286 1.327 22.825 1.00 96.44 79 SER A C 1
ATOM 666 O O . SER A 1 79 ? -12.601 0.926 23.942 1.00 96.44 79 SER A O 1
ATOM 668 N N . GLU A 1 80 ? -12.028 2.612 22.578 1.00 97.75 80 GLU A N 1
ATOM 669 C CA . GLU A 1 80 ? -12.166 3.678 23.578 1.00 97.75 80 GLU A CA 1
ATOM 670 C C . GLU A 1 80 ? -13.621 3.811 24.050 1.00 97.75 80 GLU A C 1
ATOM 672 O O . GLU A 1 80 ? -13.866 3.838 25.253 1.00 97.75 80 GLU A O 1
ATOM 677 N N . ASN A 1 81 ? -14.587 3.763 23.128 1.00 95.56 81 ASN A N 1
ATOM 678 C CA . ASN A 1 81 ? -16.011 3.784 23.475 1.00 95.56 81 ASN A CA 1
ATOM 679 C C . ASN A 1 81 ? -16.420 2.565 24.320 1.00 95.56 81 ASN A C 1
ATOM 681 O O . ASN A 1 81 ? -17.175 2.695 25.280 1.00 95.56 81 ASN A O 1
ATOM 685 N N . ILE A 1 82 ? -15.936 1.365 23.973 1.00 96.06 82 ILE A N 1
ATOM 686 C CA . ILE A 1 82 ? -16.201 0.154 24.767 1.00 96.06 82 ILE A CA 1
ATOM 687 C C . ILE A 1 82 ? -15.618 0.302 26.170 1.00 96.06 82 ILE A C 1
ATOM 689 O O . ILE A 1 82 ? -16.264 -0.092 27.137 1.00 96.06 82 ILE A O 1
ATOM 693 N N . LYS A 1 83 ? -14.418 0.875 26.290 1.00 97.69 83 LYS A N 1
ATOM 694 C CA . LYS A 1 83 ? -13.784 1.099 27.585 1.00 97.69 83 LYS A CA 1
ATOM 695 C C . LYS A 1 83 ? -14.622 2.024 28.469 1.00 97.69 83 LYS A C 1
ATOM 697 O O . LYS A 1 83 ? -14.870 1.671 29.611 1.00 97.69 83 LYS A O 1
ATOM 702 N N . GLU A 1 84 ? -15.110 3.140 27.931 1.00 97.00 84 GLU A N 1
ATOM 703 C CA . GLU A 1 84 ? -15.986 4.062 28.668 1.00 97.00 84 GLU A CA 1
ATOM 704 C C . GLU A 1 84 ? -17.261 3.361 29.163 1.00 97.00 84 GLU A C 1
ATOM 706 O O . GLU A 1 84 ? -17.610 3.459 30.336 1.00 97.00 84 GLU A O 1
ATOM 711 N N . ILE A 1 85 ? -17.899 2.555 28.306 1.00 95.75 85 ILE A N 1
ATOM 712 C CA . ILE A 1 85 ? -19.071 1.750 28.686 1.00 95.75 85 ILE A CA 1
ATOM 713 C C . ILE A 1 85 ? -18.740 0.775 29.824 1.00 95.75 85 ILE A C 1
ATOM 715 O O . ILE A 1 85 ? -19.535 0.600 30.748 1.00 95.75 85 ILE A O 1
ATOM 719 N N . VAL A 1 86 ? -17.591 0.101 29.752 1.00 96.81 86 VAL A N 1
ATOM 720 C CA . VAL A 1 86 ? -17.158 -0.839 30.793 1.00 96.81 86 VAL A CA 1
ATOM 721 C C . VAL A 1 86 ? -16.899 -0.104 32.105 1.00 96.81 86 VAL A C 1
ATOM 723 O O . VAL A 1 86 ? -17.411 -0.546 33.131 1.00 96.81 86 VAL A O 1
ATOM 726 N N . ASP A 1 87 ? -16.194 1.026 32.069 1.00 97.56 87 ASP A N 1
ATOM 727 C CA . ASP A 1 87 ? -15.884 1.835 33.251 1.00 97.56 87 ASP A CA 1
ATOM 728 C C . ASP A 1 87 ? -17.183 2.305 33.954 1.00 97.56 87 ASP A C 1
ATOM 730 O O . ASP A 1 87 ? -17.328 2.150 35.170 1.00 97.56 87 ASP A O 1
ATOM 734 N N . GLU A 1 88 ? -18.186 2.774 33.196 1.00 95.19 88 GLU A N 1
ATOM 735 C CA . GLU A 1 88 ? -19.510 3.146 33.730 1.00 95.19 88 GLU A CA 1
ATOM 736 C C . GLU A 1 88 ? -20.246 1.959 34.379 1.00 95.19 88 GLU A C 1
ATOM 738 O O . GLU A 1 88 ? -20.880 2.082 35.437 1.00 95.19 88 GLU A O 1
ATOM 743 N N . LEU A 1 89 ? -20.193 0.784 33.744 1.00 95.00 89 LEU A N 1
ATOM 744 C CA . LEU A 1 89 ? -20.830 -0.426 34.263 1.00 95.00 89 LEU A CA 1
ATOM 745 C C . LEU A 1 89 ? -20.127 -0.946 35.522 1.00 95.00 89 LEU A C 1
ATOM 747 O O . LEU A 1 89 ? -20.804 -1.430 36.435 1.00 95.00 89 LEU A O 1
ATOM 751 N N . GLU A 1 90 ? -18.802 -0.831 35.603 1.00 97.00 90 GLU A N 1
ATOM 752 C CA . GLU A 1 90 ? -18.017 -1.194 36.783 1.00 97.00 90 GLU A CA 1
ATOM 753 C C . GLU A 1 90 ? -18.339 -0.293 37.979 1.00 97.00 90 GLU A C 1
ATOM 755 O O . GLU A 1 90 ? -18.595 -0.804 39.076 1.00 97.00 90 GLU A O 1
ATOM 760 N N . GLU A 1 91 ? -18.412 1.027 37.780 1.00 95.75 91 GLU A N 1
ATOM 761 C CA . GLU A 1 91 ? -18.802 1.969 38.835 1.00 95.75 91 GLU A CA 1
ATOM 762 C C . GLU A 1 91 ? -20.209 1.656 39.359 1.00 95.75 91 GLU A C 1
ATOM 764 O O . GLU A 1 91 ? -20.441 1.553 40.570 1.00 95.75 91 GLU A O 1
ATOM 769 N N . ARG A 1 92 ? -21.153 1.396 38.452 1.00 93.50 92 ARG A N 1
ATOM 770 C CA . ARG A 1 92 ? -22.517 1.023 38.829 1.00 93.50 92 ARG A CA 1
ATOM 771 C C . ARG A 1 92 ? -22.575 -0.305 39.578 1.00 93.50 92 ARG A C 1
ATOM 773 O O . ARG A 1 92 ? -23.329 -0.433 40.545 1.00 93.50 92 ARG A O 1
ATOM 780 N N . ALA A 1 93 ? -21.790 -1.296 39.161 1.00 95.50 93 ALA A N 1
ATOM 781 C CA . ALA A 1 93 ? -21.697 -2.572 39.859 1.00 95.50 93 ALA A CA 1
ATOM 782 C C . ALA A 1 93 ? -21.127 -2.399 41.275 1.00 95.50 93 ALA A C 1
ATOM 784 O O . ALA A 1 93 ? -21.596 -3.066 42.199 1.00 95.50 93 ALA A O 1
ATOM 785 N N . LYS A 1 94 ? -20.159 -1.494 41.462 1.00 96.88 94 LYS A N 1
ATOM 786 C CA . LYS A 1 94 ? -19.594 -1.165 42.774 1.00 96.88 94 LYS A CA 1
ATOM 787 C C . LYS A 1 94 ? -20.650 -0.575 43.710 1.00 96.88 94 LYS A C 1
ATOM 789 O O . LYS A 1 94 ? -20.849 -1.120 44.792 1.00 96.88 94 LYS A O 1
ATOM 794 N N . LEU A 1 95 ? -21.390 0.443 43.267 1.00 93.50 95 LEU A N 1
ATOM 795 C CA . LEU A 1 95 ? -22.457 1.063 44.067 1.00 93.50 95 LEU A CA 1
ATOM 796 C C . LEU A 1 95 ? -23.544 0.056 44.471 1.00 93.50 95 LEU A C 1
ATOM 798 O O . LEU A 1 95 ? -24.005 0.051 45.610 1.00 93.50 95 LEU A O 1
ATOM 802 N N . LEU A 1 96 ? -23.932 -0.844 43.561 1.00 93.62 96 LEU A N 1
ATOM 803 C CA . LEU A 1 96 ? -24.912 -1.894 43.865 1.00 93.62 96 LEU A CA 1
ATOM 804 C C . LEU A 1 96 ? -24.384 -2.934 44.862 1.00 93.62 96 LEU A C 1
ATOM 806 O O . LEU A 1 96 ? -25.165 -3.482 45.639 1.00 93.62 96 LEU A O 1
ATOM 810 N N . ARG A 1 97 ? -23.077 -3.226 44.853 1.00 96.12 97 ARG A N 1
ATOM 811 C CA . ARG A 1 97 ? -22.457 -4.105 45.856 1.00 96.12 97 ARG A CA 1
ATOM 812 C C . ARG A 1 97 ? -22.439 -3.450 47.232 1.00 96.12 97 ARG A C 1
ATOM 814 O O . ARG A 1 97 ? -22.794 -4.125 48.191 1.00 96.12 97 ARG A O 1
ATOM 821 N N . GLU A 1 98 ? -22.092 -2.167 47.310 1.00 94.75 98 GLU A N 1
ATOM 822 C CA . GLU A 1 98 ? -22.122 -1.392 48.559 1.00 94.75 98 GLU A CA 1
ATOM 823 C C . GLU A 1 98 ? -23.550 -1.315 49.130 1.00 94.75 98 GLU A C 1
ATOM 825 O O . GLU A 1 98 ? -23.764 -1.613 50.303 1.00 94.75 98 GLU A O 1
ATOM 830 N N . ASP A 1 99 ? -24.560 -1.023 48.299 1.00 92.19 99 ASP A N 1
ATOM 831 C CA . ASP A 1 99 ? -25.970 -1.027 48.723 1.00 92.19 99 ASP A CA 1
ATOM 832 C C . ASP A 1 99 ? -26.430 -2.417 49.199 1.00 92.19 99 ASP A C 1
ATOM 834 O O . ASP A 1 99 ? -27.112 -2.540 50.218 1.00 92.19 99 ASP A O 1
ATOM 838 N N . LYS A 1 100 ? -26.023 -3.488 48.504 1.00 94.19 100 LYS A N 1
ATOM 839 C CA . LYS A 1 100 ? -26.298 -4.864 48.936 1.00 94.19 100 LYS A CA 1
ATOM 840 C C . LYS A 1 100 ? -25.664 -5.162 50.297 1.00 94.19 100 LYS A C 1
ATOM 842 O O . LYS 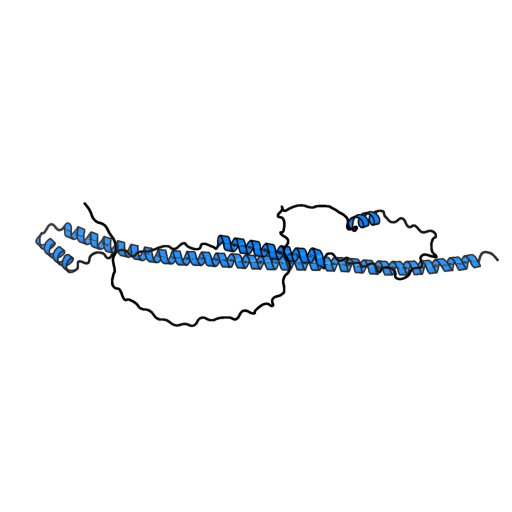A 1 100 ? -26.329 -5.746 51.148 1.00 94.19 100 LYS A O 1
ATOM 847 N N . GLU A 1 101 ? -24.402 -4.792 50.498 1.00 96.12 101 GLU A N 1
ATOM 848 C CA . GLU A 1 101 ? -23.681 -5.024 51.752 1.00 96.12 101 GLU A CA 1
ATOM 849 C C . GLU A 1 101 ? -24.322 -4.265 52.920 1.00 96.12 101 GLU A C 1
ATOM 851 O O . GLU A 1 101 ? -24.565 -4.858 53.968 1.00 96.12 101 GLU A O 1
ATOM 856 N N . ASN A 1 102 ? -24.712 -3.004 52.717 1.00 92.12 102 ASN A N 1
ATOM 857 C CA . ASN A 1 102 ? -25.438 -2.219 53.720 1.00 92.12 102 ASN A CA 1
ATOM 858 C C . ASN A 1 102 ? -26.757 -2.894 54.134 1.00 92.12 102 ASN A C 1
ATOM 860 O O . ASN A 1 102 ? -27.090 -2.961 55.317 1.00 92.12 102 ASN A O 1
ATOM 864 N N . ARG A 1 103 ? -27.511 -3.441 53.170 1.00 92.38 103 ARG A N 1
ATOM 865 C CA . ARG A 1 103 ? -28.753 -4.184 53.452 1.00 92.38 103 ARG A CA 1
ATOM 866 C C . ARG A 1 103 ? -28.492 -5.478 54.216 1.00 92.38 103 ARG A C 1
ATOM 868 O O . ARG A 1 103 ? -29.274 -5.820 55.100 1.00 92.38 103 ARG A O 1
ATOM 875 N N . GLU A 1 104 ? -27.407 -6.176 53.897 1.00 95.50 104 GLU A N 1
ATOM 876 C CA . GLU A 1 104 ? -26.988 -7.387 54.605 1.00 95.50 104 GLU A CA 1
ATOM 877 C C . GLU A 1 104 ? -26.612 -7.076 56.063 1.00 95.50 104 GLU A C 1
ATOM 879 O O . GLU A 1 104 ? -27.011 -7.799 56.972 1.00 95.50 104 GLU A O 1
ATOM 884 N N . GLN A 1 105 ? -25.924 -5.956 56.309 1.00 94.88 105 GLN A N 1
ATOM 885 C CA . GLN A 1 105 ? -25.614 -5.486 57.663 1.00 94.88 105 GLN A CA 1
ATOM 886 C C . GLN A 1 105 ? -26.885 -5.162 58.461 1.00 94.88 105 GLN A C 1
ATOM 888 O O . GLN A 1 105 ? -27.007 -5.592 59.607 1.00 94.88 105 GLN A O 1
ATOM 893 N N . ILE A 1 106 ? -27.865 -4.474 57.854 1.00 94.44 106 ILE A N 1
ATOM 894 C CA . ILE A 1 106 ? -29.167 -4.208 58.493 1.00 94.44 106 ILE A CA 1
ATOM 895 C C . ILE A 1 106 ? -29.897 -5.522 58.797 1.00 94.44 106 ILE A C 1
ATOM 897 O O . ILE A 1 106 ? -30.466 -5.673 59.876 1.00 94.44 106 ILE A O 1
ATOM 901 N N . HIS A 1 107 ? -29.860 -6.494 57.881 1.00 93.38 107 HIS A N 1
ATOM 902 C CA . HIS A 1 107 ? -30.495 -7.799 58.075 1.00 93.38 107 HIS A CA 1
ATOM 903 C C . HIS A 1 107 ? -29.932 -8.573 59.281 1.00 93.38 107 HIS A C 1
ATOM 905 O O . HIS A 1 107 ? -30.668 -9.322 59.921 1.00 93.38 107 HIS A O 1
ATOM 911 N N . GLN A 1 108 ? -28.658 -8.370 59.624 1.00 95.50 108 GLN A N 1
ATOM 912 C CA . GLN A 1 108 ? -27.992 -9.034 60.750 1.00 95.50 108 GLN A CA 1
ATOM 913 C C . GLN A 1 108 ? -28.287 -8.393 62.123 1.00 95.50 108 GLN A C 1
ATOM 915 O O . GLN A 1 108 ? -27.906 -8.955 63.155 1.00 95.50 108 GLN A O 1
ATOM 920 N N . ILE A 1 109 ? -28.971 -7.242 62.179 1.00 96.94 109 ILE A N 1
ATOM 921 C CA . ILE A 1 109 ? -29.316 -6.574 63.444 1.00 96.94 109 ILE A CA 1
ATOM 922 C C . ILE A 1 109 ? -30.312 -7.437 64.234 1.00 96.94 109 ILE A C 1
ATOM 924 O O . ILE A 1 109 ? -31.440 -7.665 63.808 1.00 96.94 109 ILE A O 1
ATOM 928 N N . SER A 1 110 ? -29.906 -7.889 65.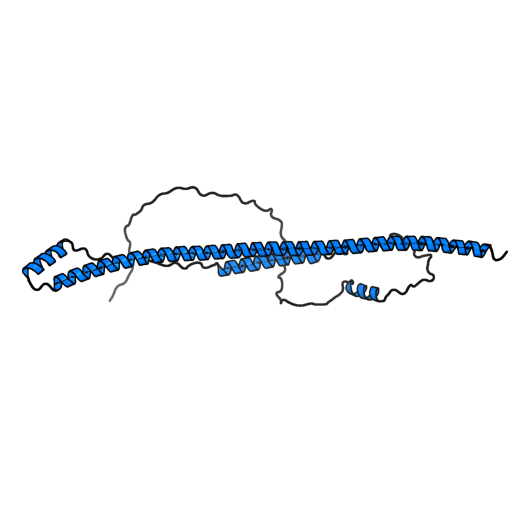426 1.00 96.44 110 SER A N 1
ATOM 929 C CA . SER A 1 110 ? -30.752 -8.721 66.300 1.00 96.44 110 SER A CA 1
ATOM 930 C C . SER A 1 110 ? -31.730 -7.913 67.166 1.00 96.44 110 SER A C 1
ATOM 932 O O . SER A 1 110 ? -32.772 -8.432 67.563 1.00 96.44 110 SER A O 1
ATOM 934 N N . ASP A 1 111 ? -31.409 -6.651 67.480 1.00 97.94 111 ASP A N 1
ATOM 935 C CA . ASP A 1 111 ? -32.303 -5.767 68.234 1.00 97.94 111 ASP A CA 1
ATOM 936 C C . ASP A 1 111 ? -33.452 -5.291 67.339 1.00 97.94 111 ASP A C 1
ATOM 938 O O . ASP A 1 111 ? -33.251 -4.556 66.374 1.00 97.94 111 ASP A O 1
ATOM 942 N N . SER A 1 112 ? -34.673 -5.713 67.667 1.00 95.62 112 SER A N 1
ATOM 943 C CA . SER A 1 112 ? -35.852 -5.435 66.840 1.00 95.62 112 SER A CA 1
ATOM 944 C C . SER A 1 112 ? -36.191 -3.946 66.700 1.00 95.62 112 SER A C 1
ATOM 946 O O . SER A 1 112 ? -36.707 -3.543 65.658 1.00 95.62 112 SER A O 1
ATOM 948 N N . VAL A 1 113 ? -35.905 -3.120 67.714 1.00 97.12 113 VAL A N 1
ATOM 949 C CA . VAL A 1 113 ? -36.221 -1.684 67.683 1.00 97.12 113 VAL A CA 1
ATOM 950 C C . VAL A 1 113 ? -35.217 -0.965 66.789 1.00 97.12 113 VAL A C 1
ATOM 952 O O . VAL A 1 113 ? -35.621 -0.206 65.907 1.00 97.12 113 VAL A O 1
ATOM 955 N N . LEU A 1 114 ? -33.924 -1.257 66.961 1.00 95.94 114 LEU A N 1
ATOM 956 C CA . LEU A 1 114 ? -32.856 -0.718 66.123 1.00 95.94 114 LEU A CA 1
ATOM 957 C C . LEU A 1 114 ? -33.002 -1.180 64.668 1.00 95.94 114 LEU A C 1
ATOM 959 O O . LEU A 1 114 ? -32.899 -0.364 63.756 1.00 95.94 114 LEU A O 1
ATOM 963 N N . PHE A 1 115 ? -33.328 -2.456 64.445 1.00 96.94 115 PHE A N 1
ATOM 964 C CA . PHE A 1 115 ? -33.623 -2.983 63.114 1.00 96.94 115 PHE A CA 1
ATOM 965 C C . PHE A 1 115 ? -34.755 -2.202 62.441 1.00 96.94 115 PHE A C 1
ATOM 967 O O . PHE A 1 115 ? -34.593 -1.742 61.314 1.00 96.94 115 PHE A O 1
ATOM 974 N N . LEU A 1 116 ? -35.894 -2.013 63.119 1.00 95.94 116 LEU A N 1
ATOM 975 C CA . LEU A 1 116 ? -37.033 -1.283 62.554 1.00 95.94 116 LEU A CA 1
ATOM 976 C C . LEU A 1 116 ? -36.697 0.184 62.264 1.00 95.94 116 LEU A C 1
ATOM 978 O O . LEU A 1 116 ? -37.197 0.739 61.283 1.00 95.94 116 LEU A O 1
ATOM 982 N N . GLN A 1 117 ? -35.847 0.808 63.083 1.00 95.00 117 GLN A N 1
ATOM 983 C CA . GLN A 1 117 ? -35.373 2.169 62.852 1.00 95.00 117 GLN A CA 1
ATOM 984 C C . GLN A 1 117 ? -34.505 2.260 61.586 1.00 95.00 117 GLN A C 1
ATOM 986 O O . GLN A 1 117 ? -34.802 3.083 60.716 1.00 95.00 117 GLN A O 1
ATOM 991 N N . GLU A 1 118 ? -33.488 1.404 61.456 1.00 95.12 118 GLU A N 1
ATOM 992 C CA . GLU A 1 118 ? -32.579 1.375 60.299 1.00 95.12 118 GLU A CA 1
ATOM 993 C C . GLU A 1 118 ? -33.304 0.945 59.018 1.00 95.12 118 GLU A C 1
ATOM 995 O O . GLU A 1 118 ? -33.200 1.593 57.975 1.00 95.12 118 GLU A O 1
ATOM 1000 N N . PHE A 1 119 ? -34.143 -0.086 59.103 1.00 94.69 119 PHE A N 1
ATOM 1001 C CA . PHE A 1 119 ? -34.988 -0.526 57.997 1.00 94.69 119 PHE A CA 1
ATOM 1002 C C . PHE A 1 119 ? -35.965 0.574 57.558 1.00 94.69 119 PHE A C 1
ATOM 1004 O O . PHE A 1 119 ? -36.120 0.843 56.366 1.00 94.69 119 PHE A O 1
ATOM 1011 N N . GLY A 1 120 ? -36.600 1.264 58.509 1.00 93.44 120 GLY A N 1
ATOM 1012 C CA . GLY A 1 120 ? -37.488 2.390 58.225 1.00 93.44 120 GLY A CA 1
ATOM 1013 C C . GLY A 1 120 ? -36.764 3.609 57.639 1.00 93.44 120 GLY A C 1
ATOM 1014 O O . GLY A 1 120 ? -37.365 4.380 56.885 1.00 93.44 120 GLY A O 1
ATOM 1015 N N . ALA A 1 121 ? -35.485 3.817 57.963 1.00 93.56 121 ALA A N 1
ATOM 1016 C CA . ALA A 1 121 ? -34.643 4.831 57.329 1.00 93.56 121 ALA A CA 1
ATOM 1017 C C . ALA A 1 121 ? -34.272 4.438 55.888 1.00 93.56 121 ALA A C 1
ATOM 1019 O O . ALA A 1 121 ? -34.433 5.252 54.978 1.00 93.56 121 ALA A O 1
ATOM 1020 N N . LEU A 1 122 ? -33.880 3.180 55.665 1.00 92.81 122 LEU A N 1
ATOM 1021 C CA . LEU A 1 122 ? -33.579 2.624 54.343 1.00 92.81 122 LEU A CA 1
ATOM 1022 C C . LEU A 1 122 ? -34.786 2.725 53.398 1.00 92.81 122 LEU A C 1
ATOM 1024 O O . LEU A 1 122 ? -34.672 3.253 52.293 1.00 92.81 122 LEU A O 1
ATOM 1028 N N . MET A 1 123 ? -35.960 2.259 53.837 1.00 91.81 123 MET A N 1
ATOM 1029 C CA . MET A 1 123 ? -37.165 2.216 53.000 1.00 91.81 123 MET A CA 1
ATOM 1030 C C . MET A 1 123 ? -37.681 3.603 52.608 1.00 91.81 123 MET A C 1
ATOM 1032 O O . MET A 1 123 ? -38.273 3.747 51.541 1.00 91.81 123 MET A O 1
ATOM 1036 N N . ARG A 1 124 ? -37.422 4.637 53.419 1.00 92.56 124 ARG A N 1
ATOM 1037 C CA . ARG A 1 124 ? -37.755 6.028 53.070 1.00 92.56 124 ARG A CA 1
ATOM 1038 C C . ARG A 1 124 ? -36.968 6.554 51.868 1.00 92.56 124 ARG A C 1
ATOM 1040 O O . ARG A 1 124 ? -37.487 7.403 51.153 1.00 92.56 124 ARG A O 1
ATOM 1047 N N . ASN A 1 125 ? -35.766 6.032 51.637 1.00 88.31 125 ASN A N 1
ATOM 1048 C CA . ASN A 1 125 ? -34.891 6.420 50.529 1.00 88.31 125 ASN A CA 1
ATOM 1049 C C . ASN A 1 125 ? -34.781 5.324 49.458 1.00 88.31 125 ASN A C 1
ATOM 1051 O O . ASN A 1 125 ? -33.908 5.394 48.594 1.00 88.31 125 ASN A O 1
ATOM 1055 N N . TYR A 1 126 ? -35.628 4.292 49.516 1.00 87.38 126 TYR A N 1
ATOM 1056 C CA . TYR A 1 126 ? -35.516 3.158 48.612 1.00 87.38 126 TYR A CA 1
ATOM 1057 C C . TYR A 1 126 ? -35.831 3.571 47.174 1.00 87.38 126 TYR A C 1
ATOM 1059 O O . TYR A 1 126 ? -36.946 3.980 46.848 1.00 87.38 126 TYR A O 1
ATOM 1067 N N . VAL A 1 127 ? -34.843 3.384 46.304 1.00 86.12 127 VAL A N 1
ATOM 1068 C CA . VAL A 1 127 ? -34.985 3.514 44.858 1.00 86.12 127 VAL A CA 1
ATOM 1069 C C . VAL A 1 127 ? -34.601 2.172 44.234 1.00 86.12 127 VAL A C 1
ATOM 1071 O O . VAL A 1 127 ? -33.507 1.670 44.508 1.00 86.12 127 VAL A O 1
ATOM 1074 N N . PRO A 1 128 ? -35.480 1.546 43.429 1.00 85.88 128 PRO A N 1
ATOM 1075 C CA . PRO A 1 128 ? -35.129 0.317 42.736 1.00 85.88 128 PRO A CA 1
ATOM 1076 C C . PRO A 1 128 ? -33.972 0.569 41.753 1.00 85.88 128 PRO A C 1
ATOM 1078 O O . PRO A 1 128 ? -33.937 1.628 41.118 1.00 85.88 128 PRO A O 1
ATOM 1081 N N . PRO A 1 129 ? -33.040 -0.390 41.589 1.00 86.88 129 PRO A N 1
ATOM 1082 C CA . PRO A 1 129 ? -31.946 -0.251 40.637 1.00 86.88 129 PRO A CA 1
ATOM 1083 C C . PRO A 1 129 ? -32.474 0.047 39.226 1.00 86.88 129 PRO A C 1
ATOM 1085 O O . PRO A 1 129 ? -33.393 -0.640 38.769 1.00 86.88 129 PRO A O 1
ATOM 1088 N N . PRO A 1 130 ? -31.904 1.034 38.510 1.00 83.88 130 PRO A N 1
ATOM 1089 C CA . PRO A 1 130 ? -32.341 1.327 37.153 1.00 83.88 130 PRO A CA 1
ATOM 1090 C C . PRO A 1 130 ? -32.057 0.138 36.218 1.00 83.88 130 PRO A C 1
ATOM 1092 O O . PRO A 1 130 ? -31.213 -0.716 36.513 1.00 83.88 130 PRO A O 1
ATOM 1095 N N . SER A 1 131 ? -32.710 0.094 35.055 1.00 88.56 131 SER A N 1
ATOM 1096 C CA . SER A 1 131 ? -32.411 -0.903 34.020 1.00 88.56 131 SER A CA 1
ATOM 1097 C C . SER A 1 131 ? -31.040 -0.660 33.385 1.00 88.56 131 SER A C 1
ATOM 1099 O O . SER A 1 131 ? -30.504 0.456 33.428 1.00 88.56 131 SER A O 1
ATOM 1101 N N . LEU A 1 132 ? -30.461 -1.706 32.797 1.00 89.00 132 LEU A N 1
ATOM 1102 C CA . LEU A 1 132 ? -29.216 -1.580 32.047 1.00 89.00 132 LEU A CA 1
ATOM 1103 C C . LEU A 1 132 ? -29.448 -0.848 30.715 1.00 89.00 132 LEU A C 1
ATOM 1105 O O . LEU A 1 132 ? -30.514 -1.003 30.109 1.00 89.00 132 LEU A O 1
ATOM 1109 N N . PRO A 1 133 ? -28.465 -0.063 30.250 1.00 87.75 133 PRO A N 1
ATOM 1110 C CA . PRO A 1 133 ? -28.457 0.440 28.882 1.00 87.75 133 PRO A CA 1
ATOM 1111 C C . PRO A 1 133 ? -28.348 -0.716 27.874 1.00 87.75 133 PRO A C 1
ATOM 1113 O O . PRO A 1 133 ? -27.838 -1.793 28.182 1.00 87.75 133 PRO A O 1
ATOM 1116 N N . THR A 1 134 ? -28.853 -0.494 26.660 1.00 90.94 134 THR A N 1
ATOM 1117 C CA . THR A 1 134 ? -28.743 -1.446 25.544 1.00 90.94 134 THR A CA 1
ATOM 1118 C C . THR A 1 134 ? -27.692 -0.945 24.564 1.00 90.94 134 THR A C 1
ATOM 1120 O O . THR A 1 134 ? -27.820 0.163 24.049 1.00 90.94 134 THR A O 1
ATOM 1123 N N . TYR A 1 135 ? -26.688 -1.773 24.281 1.00 88.44 135 TYR A N 1
ATOM 1124 C CA . TYR A 1 135 ? -25.651 -1.489 23.291 1.00 88.44 135 TYR A CA 1
ATOM 1125 C C . TYR A 1 135 ? -25.737 -2.494 22.142 1.00 88.44 135 TYR A C 1
ATOM 1127 O O . TYR A 1 135 ? -25.960 -3.684 22.363 1.00 88.44 135 TYR A O 1
ATOM 1135 N N . SER A 1 136 ? -25.536 -2.021 20.914 1.00 88.31 136 SER A N 1
ATOM 1136 C CA . SER A 1 136 ? -25.464 -2.859 19.716 1.00 88.31 136 SER A CA 1
ATOM 1137 C C . SER A 1 136 ? -24.194 -2.537 18.944 1.00 88.31 136 SER A C 1
ATOM 1139 O O . SER A 1 136 ? -23.942 -1.373 18.632 1.00 88.31 136 SER A O 1
ATOM 1141 N N . VAL A 1 137 ? -23.418 -3.564 18.604 1.00 86.12 137 VAL A N 1
ATOM 1142 C CA . VAL A 1 137 ? -22.234 -3.413 17.756 1.00 86.12 137 VAL A CA 1
ATOM 1143 C C . VAL A 1 137 ? -22.650 -3.619 16.306 1.00 86.12 137 VAL A C 1
ATOM 1145 O O . VAL A 1 137 ? -23.108 -4.698 15.936 1.00 86.12 137 VAL A O 1
ATOM 1148 N N . LEU A 1 138 ? -22.472 -2.588 15.484 1.00 82.69 138 LEU A N 1
ATOM 1149 C CA . LEU A 1 138 ? -22.631 -2.690 14.039 1.00 82.69 138 LEU A CA 1
ATOM 1150 C C . LEU A 1 138 ? -21.257 -2.932 13.410 1.00 82.69 138 LEU A C 1
ATOM 1152 O O . LEU A 1 138 ? -20.430 -2.026 13.342 1.00 82.69 138 LEU A O 1
ATOM 1156 N N . LEU A 1 139 ? -21.016 -4.162 12.959 1.00 76.00 139 LEU A N 1
ATOM 1157 C CA . LEU A 1 139 ? -19.792 -4.539 12.241 1.00 76.00 139 LEU A CA 1
ATOM 1158 C C . LEU A 1 139 ? -19.936 -4.416 10.716 1.00 76.00 139 LEU A C 1
ATOM 1160 O O . LEU A 1 139 ? -19.019 -4.791 9.984 1.00 76.00 139 LEU A O 1
ATOM 1164 N N . GLU A 1 140 ? -21.070 -3.910 10.226 1.00 65.06 140 GLU A N 1
ATOM 1165 C CA . GLU A 1 140 ? -21.339 -3.805 8.793 1.00 65.06 140 GLU A CA 1
ATOM 1166 C C . GLU A 1 140 ? -20.361 -2.833 8.116 1.00 65.06 140 GLU A C 1
ATOM 1168 O O . GLU A 1 140 ? -20.416 -1.612 8.256 1.00 65.06 140 GLU A O 1
ATOM 1173 N N . GLY A 1 141 ? -19.433 -3.429 7.369 1.00 59.03 141 GLY A N 1
ATOM 1174 C CA . GLY A 1 141 ? -18.500 -2.796 6.440 1.00 59.03 141 GLY A CA 1
ATOM 1175 C C . GLY A 1 141 ? -18.400 -3.623 5.159 1.00 59.03 141 GLY A C 1
ATOM 1176 O O . GLY A 1 141 ? -17.314 -3.792 4.598 1.00 59.03 141 GLY A O 1
ATOM 1177 N N . GLU A 1 142 ? -19.525 -4.214 4.746 1.00 61.00 142 GLU A N 1
ATOM 1178 C CA . GLU A 1 142 ? -19.635 -5.032 3.543 1.00 61.00 142 GLU A CA 1
ATOM 1179 C C . GLU A 1 142 ? -19.345 -4.176 2.308 1.00 61.00 142 GLU A C 1
ATOM 1181 O O . GLU A 1 142 ? -20.194 -3.442 1.816 1.00 61.00 142 GLU A O 1
ATOM 1186 N N . SER A 1 143 ? -18.089 -4.213 1.860 1.00 71.88 143 SER A N 1
ATOM 1187 C CA . SER A 1 143 ? -17.642 -3.974 0.475 1.00 71.88 143 SER A CA 1
ATOM 1188 C C . SER A 1 143 ? -16.144 -3.681 0.380 1.00 71.88 143 SER A C 1
ATOM 1190 O O . SER A 1 143 ? -15.644 -3.617 -0.740 1.00 71.88 143 SER A O 1
ATOM 1192 N N . MET A 1 144 ? -15.388 -3.546 1.483 1.00 82.75 144 MET A N 1
ATOM 1193 C CA . MET A 1 144 ? -13.964 -3.177 1.376 1.00 82.75 144 MET A CA 1
ATOM 1194 C C . MET A 1 144 ? -13.149 -4.218 0.600 1.00 82.75 144 MET A C 1
ATOM 1196 O O . MET A 1 144 ? -12.440 -3.854 -0.332 1.00 82.75 144 MET A O 1
ATOM 1200 N N . SER A 1 145 ? -13.282 -5.507 0.932 1.00 84.19 145 SER A N 1
ATOM 1201 C CA . SER A 1 145 ? -12.570 -6.568 0.201 1.00 84.19 145 SER A CA 1
ATOM 1202 C C . SER A 1 145 ? -12.936 -6.591 -1.296 1.00 84.19 145 SER A C 1
ATOM 1204 O O . SER A 1 145 ? -12.020 -6.519 -2.116 1.00 84.19 145 SER A O 1
ATOM 1206 N N . PRO A 1 146 ? -14.228 -6.593 -1.689 1.00 90.44 146 PRO A N 1
ATOM 1207 C CA . PRO A 1 146 ? -14.616 -6.449 -3.095 1.00 90.44 146 PRO A CA 1
ATOM 1208 C C . PRO A 1 146 ? -14.079 -5.179 -3.773 1.00 90.44 146 PRO A C 1
ATOM 1210 O O . PRO A 1 146 ? -13.546 -5.251 -4.876 1.00 90.44 146 PRO A O 1
ATOM 1213 N N . SER A 1 147 ? -14.163 -4.025 -3.107 1.00 90.69 147 SER A N 1
ATOM 1214 C CA . SER A 1 147 ? -13.719 -2.735 -3.655 1.00 90.69 147 SER A CA 1
ATOM 1215 C C . SER A 1 147 ? -12.207 -2.690 -3.881 1.00 90.69 147 SER A C 1
ATOM 1217 O O . SER A 1 147 ? -11.753 -2.181 -4.902 1.00 90.69 147 SER A O 1
ATOM 1219 N N . MET A 1 148 ? -11.419 -3.273 -2.971 1.00 90.88 148 MET A N 1
ATOM 1220 C CA . MET A 1 148 ? -9.969 -3.416 -3.146 1.00 90.88 148 MET A CA 1
ATOM 1221 C C . MET A 1 148 ? -9.618 -4.378 -4.287 1.00 90.88 148 MET A C 1
ATOM 1223 O O . MET A 1 148 ? -8.644 -4.145 -5.003 1.00 90.88 148 MET A O 1
ATOM 1227 N N . GLY A 1 149 ? -10.422 -5.429 -4.488 1.00 92.81 149 GLY A N 1
ATOM 1228 C CA . GLY A 1 149 ? -10.313 -6.309 -5.653 1.00 92.81 149 GLY A CA 1
ATOM 1229 C C . GLY A 1 149 ? -10.521 -5.553 -6.967 1.00 92.81 149 GLY A C 1
ATOM 1230 O O . GLY A 1 149 ? -9.671 -5.625 -7.853 1.00 92.81 149 GLY A O 1
ATOM 1231 N N . LEU A 1 150 ? -11.586 -4.749 -7.053 1.00 94.69 150 LEU A N 1
ATOM 1232 C CA . LEU A 1 150 ? -11.879 -3.917 -8.227 1.00 94.69 150 LEU A CA 1
ATOM 1233 C C . LEU A 1 150 ? -10.765 -2.903 -8.514 1.00 94.69 150 LEU A C 1
ATOM 1235 O O . LEU A 1 150 ? -10.313 -2.808 -9.651 1.00 94.69 150 LEU A O 1
ATOM 1239 N N . LEU A 1 151 ? -10.260 -2.208 -7.487 1.00 94.19 151 LEU A N 1
ATOM 1240 C CA . LEU A 1 151 ? -9.128 -1.284 -7.627 1.00 94.19 151 LEU A CA 1
ATOM 1241 C C . LEU A 1 151 ? -7.915 -1.975 -8.265 1.00 94.19 151 LEU A C 1
ATOM 1243 O O . LEU A 1 151 ? -7.283 -1.435 -9.175 1.00 94.19 151 LEU A O 1
ATOM 1247 N N . ARG A 1 152 ? -7.584 -3.177 -7.784 1.00 95.44 152 ARG A N 1
ATOM 1248 C CA . ARG A 1 152 ? -6.456 -3.962 -8.290 1.00 95.44 152 ARG A CA 1
ATOM 1249 C C . ARG A 1 152 ? -6.656 -4.345 -9.756 1.00 95.44 152 ARG A C 1
ATOM 1251 O O . ARG A 1 152 ? -5.714 -4.226 -10.542 1.00 95.44 152 ARG A O 1
ATOM 1258 N N . ASP A 1 153 ? -7.854 -4.787 -10.122 1.00 97.44 153 ASP A N 1
ATOM 1259 C CA . ASP A 1 153 ? -8.167 -5.196 -11.492 1.00 97.44 153 ASP A CA 1
ATOM 1260 C C . ASP A 1 153 ? -8.155 -4.004 -12.459 1.00 97.44 153 ASP A C 1
ATOM 1262 O O . ASP A 1 153 ? -7.552 -4.084 -13.532 1.00 97.44 153 ASP A O 1
ATOM 1266 N N . ASP A 1 154 ? -8.732 -2.868 -12.066 1.00 97.12 154 ASP A N 1
ATOM 1267 C CA . ASP A 1 154 ? -8.747 -1.646 -12.872 1.00 97.12 154 ASP A CA 1
ATOM 1268 C C . ASP A 1 154 ? -7.334 -1.113 -13.137 1.00 97.12 154 ASP A C 1
ATOM 1270 O O . ASP A 1 154 ? -6.991 -0.803 -14.285 1.00 97.12 154 ASP A O 1
ATOM 1274 N N . LEU A 1 155 ? -6.482 -1.062 -12.106 1.00 96.31 155 LEU A N 1
ATOM 1275 C CA . LEU A 1 155 ? -5.085 -0.640 -12.244 1.00 96.31 155 LEU A CA 1
ATOM 1276 C C . LEU A 1 155 ? -4.310 -1.553 -13.197 1.00 96.31 155 LEU A C 1
ATOM 1278 O O . LEU A 1 155 ? -3.594 -1.064 -14.077 1.00 96.31 155 LEU A O 1
ATOM 1282 N N . LEU A 1 156 ? -4.478 -2.872 -13.067 1.00 96.25 156 LEU A N 1
ATOM 1283 C CA . LEU A 1 156 ? -3.826 -3.838 -13.947 1.00 96.25 156 LEU A CA 1
ATOM 1284 C C . LEU A 1 156 ? -4.282 -3.657 -15.401 1.00 96.25 156 LEU A C 1
ATOM 1286 O O . LEU A 1 156 ? -3.450 -3.577 -16.306 1.00 96.25 156 LEU A O 1
ATOM 1290 N N . ASN A 1 157 ? -5.588 -3.516 -15.623 1.00 97.44 157 ASN A N 1
ATOM 1291 C CA . ASN A 1 157 ? -6.168 -3.339 -16.952 1.00 97.44 157 ASN A CA 1
ATOM 1292 C C . ASN A 1 157 ? -5.714 -2.036 -17.625 1.00 97.44 157 ASN A C 1
ATOM 1294 O O . ASN A 1 157 ? -5.478 -1.997 -18.836 1.00 97.44 157 ASN A O 1
ATOM 1298 N N . VAL A 1 158 ? -5.600 -0.939 -16.874 1.00 96.56 158 VAL A N 1
ATOM 1299 C CA . VAL A 1 158 ? -5.055 0.329 -17.386 1.00 96.56 158 VAL A CA 1
ATOM 1300 C C . VAL A 1 158 ? -3.575 0.172 -17.738 1.00 96.56 158 VAL A C 1
ATOM 1302 O O . VAL A 1 158 ? -3.176 0.547 -18.842 1.00 96.56 158 VAL A O 1
ATOM 1305 N N . CYS A 1 159 ? -2.783 -0.429 -16.847 1.00 95.19 159 CYS A N 1
ATOM 1306 C CA . CYS A 1 159 ? -1.354 -0.648 -17.057 1.00 95.19 159 CYS A CA 1
ATOM 1307 C C . CYS A 1 159 ? -1.092 -1.488 -18.316 1.00 95.19 159 CYS A C 1
ATOM 1309 O O . CYS A 1 159 ? -0.368 -1.053 -19.213 1.00 95.19 159 CYS A O 1
ATOM 1311 N N . MET A 1 160 ? -1.765 -2.636 -18.446 1.00 95.12 160 MET A N 1
ATOM 1312 C CA . MET A 1 160 ? -1.631 -3.519 -19.607 1.00 95.12 160 MET A CA 1
ATOM 1313 C C . MET A 1 160 ? -1.953 -2.802 -20.921 1.00 95.12 160 MET A C 1
ATOM 1315 O O . MET A 1 160 ? -1.178 -2.897 -21.872 1.00 95.12 160 MET A O 1
ATOM 1319 N N . ARG A 1 161 ? -3.048 -2.030 -20.972 1.00 95.56 161 ARG A N 1
ATOM 1320 C CA . ARG A 1 161 ? -3.431 -1.276 -22.178 1.00 95.56 161 ARG A CA 1
ATOM 1321 C C . ARG A 1 161 ? -2.384 -0.239 -22.583 1.00 95.56 161 ARG A C 1
ATOM 1323 O O . ARG A 1 161 ? -2.110 -0.080 -23.773 1.00 95.56 161 ARG A O 1
ATOM 1330 N N . HIS A 1 162 ? -1.806 0.479 -21.621 1.00 94.88 162 HIS A N 1
ATOM 1331 C CA . HIS A 1 162 ? -0.773 1.474 -21.913 1.00 94.88 162 HIS A CA 1
ATOM 1332 C C . HIS A 1 162 ? 0.532 0.833 -22.384 1.00 94.88 162 HIS A C 1
ATOM 1334 O O . HIS A 1 162 ? 1.093 1.280 -23.386 1.00 94.88 162 HIS A O 1
ATOM 1340 N N . VAL A 1 163 ? 0.972 -0.236 -21.719 1.00 93.19 163 VAL A N 1
ATOM 1341 C CA . VAL A 1 163 ? 2.174 -0.985 -22.111 1.00 93.19 163 VAL A CA 1
ATOM 1342 C C . VAL A 1 163 ? 2.011 -1.562 -23.516 1.00 93.19 163 VAL A C 1
ATOM 1344 O O . VAL A 1 163 ? 2.880 -1.372 -24.364 1.00 93.19 163 VAL A O 1
ATOM 1347 N N . GLU A 1 164 ? 0.868 -2.187 -23.809 1.00 92.50 164 GLU A N 1
ATOM 1348 C CA . GLU A 1 164 ? 0.579 -2.735 -25.136 1.00 92.50 164 GLU A CA 1
ATOM 1349 C C . GLU A 1 164 ? 0.653 -1.659 -26.229 1.00 92.50 164 GLU A C 1
ATOM 1351 O O . GLU A 1 164 ? 1.237 -1.890 -27.292 1.00 92.50 164 GLU A O 1
ATOM 1356 N N . LYS A 1 165 ? 0.099 -0.468 -25.964 1.00 92.31 165 LYS A N 1
ATOM 1357 C CA . LYS A 1 165 ? 0.140 0.658 -26.901 1.00 92.31 165 LYS A CA 1
ATOM 1358 C C . LYS A 1 165 ? 1.576 1.096 -27.199 1.00 92.31 165 LYS A C 1
ATOM 1360 O O . LYS A 1 165 ? 1.913 1.230 -28.372 1.00 92.31 165 LYS A O 1
ATOM 1365 N N . ILE A 1 166 ? 2.409 1.283 -26.173 1.00 90.38 166 ILE A N 1
ATOM 1366 C CA . ILE A 1 166 ? 3.810 1.716 -26.328 1.00 90.38 166 ILE A CA 1
ATOM 1367 C C . ILE A 1 166 ? 4.605 0.668 -27.117 1.00 90.38 166 ILE A C 1
ATOM 1369 O O . ILE A 1 166 ? 5.287 0.995 -28.091 1.00 90.38 166 ILE A O 1
ATOM 1373 N N . CYS A 1 167 ? 4.466 -0.610 -26.757 1.00 88.12 167 CYS A N 1
ATOM 1374 C CA . CYS A 1 167 ? 5.190 -1.692 -27.419 1.00 88.12 167 CYS A CA 1
ATOM 1375 C C . CYS A 1 167 ? 4.818 -1.843 -28.899 1.00 88.12 167 CYS A C 1
ATOM 1377 O O . CYS A 1 167 ? 5.690 -2.119 -29.718 1.00 88.12 167 CYS A O 1
ATOM 1379 N N . LYS A 1 168 ? 3.541 -1.659 -29.258 1.00 86.56 168 LYS A N 1
ATOM 1380 C CA . LYS A 1 168 ? 3.085 -1.802 -30.649 1.00 86.56 168 LYS A CA 1
ATOM 1381 C C . LYS A 1 168 ? 3.311 -0.548 -31.497 1.00 86.56 168 LYS A C 1
ATOM 1383 O O . LYS A 1 168 ? 3.656 -0.679 -32.667 1.00 86.56 168 LYS A O 1
ATOM 1388 N N . ALA A 1 169 ? 3.078 0.646 -30.951 1.00 80.81 169 ALA A N 1
ATOM 1389 C CA . ALA A 1 169 ? 3.052 1.887 -31.731 1.00 80.81 169 ALA A CA 1
ATOM 1390 C C . ALA A 1 169 ? 4.402 2.622 -31.777 1.00 80.81 169 ALA A C 1
ATOM 1392 O O . ALA A 1 169 ? 4.761 3.179 -32.822 1.00 80.81 169 ALA A O 1
ATOM 1393 N N . ASP A 1 170 ? 5.135 2.620 -30.662 1.00 76.88 170 ASP A N 1
ATOM 1394 C CA . ASP A 1 170 ? 6.326 3.456 -30.492 1.00 76.88 170 ASP A CA 1
ATOM 1395 C C . ASP A 1 170 ? 7.605 2.631 -30.659 1.00 76.88 170 ASP A C 1
ATOM 1397 O O . ASP A 1 170 ? 8.486 3.010 -31.427 1.00 76.88 170 ASP A O 1
ATOM 1401 N N . LEU A 1 171 ? 7.670 1.444 -30.045 1.00 83.25 171 LEU A N 1
ATOM 1402 C CA . LEU A 1 171 ? 8.833 0.550 -30.157 1.00 83.25 171 LEU A CA 1
ATOM 1403 C C . LEU A 1 171 ? 8.873 -0.264 -31.462 1.00 83.25 171 LEU A C 1
ATOM 1405 O O . LEU A 1 171 ? 9.897 -0.860 -31.782 1.00 83.25 171 LEU A O 1
ATOM 1409 N N . GLY A 1 172 ? 7.776 -0.297 -32.222 1.00 71.44 172 GLY A N 1
ATOM 1410 C CA . GLY A 1 172 ? 7.691 -1.028 -33.491 1.00 71.44 172 GLY A CA 1
ATOM 1411 C C . GLY A 1 172 ? 8.397 -0.348 -34.672 1.00 71.44 172 GLY A C 1
ATOM 1412 O O . GLY A 1 172 ? 8.473 -0.939 -35.749 1.00 71.44 172 GLY A O 1
ATOM 1413 N N . ARG A 1 173 ? 8.891 0.889 -34.512 1.00 76.12 173 ARG A N 1
ATOM 1414 C CA . ARG A 1 173 ? 9.575 1.638 -35.580 1.00 76.12 173 ARG A CA 1
ATOM 1415 C C . ARG A 1 173 ? 11.080 1.401 -35.521 1.00 76.12 173 ARG A C 1
ATOM 1417 O O . ARG A 1 173 ? 11.686 1.459 -34.456 1.00 76.12 173 ARG A O 1
ATOM 1424 N N . ASN A 1 174 ? 11.693 1.165 -36.677 1.00 75.75 174 ASN A N 1
ATOM 1425 C CA . ASN A 1 174 ? 13.143 1.017 -36.763 1.00 75.75 174 ASN A CA 1
ATOM 1426 C C . ASN A 1 174 ? 13.835 2.367 -36.523 1.00 75.75 174 ASN A C 1
ATOM 1428 O O . ASN A 1 174 ? 13.419 3.379 -37.080 1.00 75.75 174 ASN A O 1
ATOM 1432 N N . PHE A 1 175 ? 14.933 2.365 -35.760 1.00 76.12 175 PHE A N 1
ATOM 1433 C CA . PHE A 1 175 ? 15.797 3.544 -35.589 1.00 76.12 175 PHE A CA 1
ATOM 1434 C C . PHE A 1 175 ? 16.480 3.979 -36.890 1.00 76.12 175 PHE A C 1
ATOM 1436 O O . PHE A 1 175 ? 16.878 5.132 -37.025 1.00 76.12 175 PHE A O 1
ATOM 1443 N N . ILE A 1 176 ? 16.645 3.046 -37.830 1.00 76.88 176 ILE A N 1
ATOM 1444 C CA . ILE A 1 176 ? 17.330 3.276 -39.097 1.00 76.88 176 ILE A CA 1
ATOM 1445 C C . ILE A 1 176 ? 16.329 3.047 -40.220 1.00 76.88 176 ILE A C 1
ATOM 1447 O O . ILE A 1 176 ? 15.930 1.914 -40.496 1.00 76.88 176 ILE A O 1
ATOM 1451 N N . GLU A 1 177 ? 15.957 4.129 -40.891 1.00 67.38 177 GLU A N 1
ATOM 1452 C CA . GLU A 1 177 ? 15.271 4.073 -42.171 1.00 67.38 177 GLU A CA 1
ATOM 1453 C C . GLU A 1 177 ? 16.341 4.118 -43.263 1.00 67.38 177 GLU A C 1
ATOM 1455 O O . GLU A 1 177 ? 17.046 5.113 -43.443 1.00 67.38 177 GLU A O 1
ATOM 1460 N N . ARG A 1 178 ? 16.535 2.996 -43.963 1.00 61.25 178 ARG A N 1
ATOM 1461 C CA . ARG A 1 178 ? 17.373 3.005 -45.160 1.00 61.25 178 ARG A CA 1
ATOM 1462 C C . ARG A 1 178 ? 16.580 3.767 -46.212 1.00 61.25 178 ARG A C 1
ATOM 1464 O O . ARG A 1 178 ? 15.590 3.232 -46.704 1.00 61.25 178 ARG A O 1
ATOM 1471 N N . ASN A 1 179 ? 17.012 4.979 -46.559 1.00 47.53 179 ASN A N 1
ATOM 1472 C CA . ASN A 1 179 ? 16.508 5.643 -47.756 1.00 47.53 179 ASN A CA 1
ATOM 1473 C C . ASN A 1 179 ? 16.632 4.647 -48.913 1.00 47.53 179 ASN A C 1
ATOM 1475 O O . ASN A 1 179 ? 17.731 4.173 -49.219 1.00 47.53 179 ASN A O 1
ATOM 1479 N N . HIS A 1 180 ? 15.500 4.268 -49.503 1.00 48.84 180 HIS A N 1
ATOM 1480 C CA . HIS A 1 180 ? 15.510 3.601 -50.792 1.00 48.84 180 HIS A CA 1
ATOM 1481 C C . HIS A 1 180 ? 16.288 4.539 -51.713 1.00 48.84 180 HIS A C 1
ATOM 1483 O O . HIS A 1 180 ? 15.942 5.715 -51.795 1.00 48.84 180 HIS A O 1
ATOM 1489 N N . MET A 1 181 ? 17.377 4.068 -52.325 1.00 42.22 181 MET A N 1
ATOM 1490 C CA . MET A 1 181 ? 18.074 4.845 -53.345 1.00 42.22 181 MET A CA 1
ATOM 1491 C C . MET A 1 181 ? 17.039 5.203 -54.412 1.00 42.22 181 MET A C 1
ATOM 1493 O O . MET A 1 181 ? 16.606 4.348 -55.187 1.00 42.22 181 MET A O 1
ATOM 1497 N N . GLU A 1 182 ? 16.587 6.449 -54.409 1.00 42.91 182 GLU A N 1
ATOM 1498 C CA . GLU A 1 182 ? 15.950 7.062 -55.556 1.00 42.91 182 GLU A CA 1
ATOM 1499 C C . GLU A 1 182 ? 17.074 7.308 -56.556 1.00 42.91 182 GLU A C 1
ATOM 1501 O O . GLU A 1 182 ? 17.803 8.290 -56.476 1.00 42.91 182 GLU A O 1
ATOM 1506 N N . ASN A 1 183 ? 17.336 6.295 -57.377 1.00 37.56 183 ASN A N 1
ATOM 1507 C CA . ASN A 1 183 ? 17.553 6.424 -58.813 1.00 37.56 183 ASN A CA 1
ATOM 1508 C C . ASN A 1 183 ? 18.120 5.116 -59.347 1.00 37.56 183 ASN A C 1
ATOM 1510 O O . ASN A 1 183 ? 19.196 4.653 -58.964 1.00 37.56 183 ASN A O 1
ATOM 1514 N N . GLY A 1 184 ? 17.347 4.513 -60.245 1.00 46.69 184 GLY A N 1
ATOM 1515 C CA . GLY A 1 184 ? 17.811 3.407 -61.050 1.00 46.69 184 GLY A CA 1
ATOM 1516 C C . GLY A 1 184 ? 18.981 3.858 -61.910 1.00 46.69 184 GLY A C 1
ATOM 1517 O O . GLY A 1 184 ? 18.814 4.706 -62.773 1.00 46.69 184 GLY A O 1
ATOM 1518 N N . ASP A 1 185 ? 20.140 3.248 -61.687 1.00 39.22 185 ASP A N 1
ATOM 1519 C CA . ASP A 1 185 ? 21.065 2.927 -62.769 1.00 39.22 185 ASP A CA 1
ATOM 1520 C C . ASP A 1 185 ? 22.021 1.804 -62.337 1.00 39.22 185 ASP A C 1
ATOM 1522 O O . ASP A 1 185 ? 23.220 1.968 -62.126 1.00 39.22 185 ASP A O 1
ATOM 1526 N N . HIS A 1 186 ? 21.478 0.591 -62.215 1.00 43.56 186 HIS A N 1
ATOM 1527 C CA . HIS A 1 186 ? 22.265 -0.643 -62.091 1.00 43.56 186 HIS A CA 1
ATOM 1528 C C . HIS A 1 186 ? 22.863 -1.094 -63.436 1.00 43.56 186 HIS A C 1
ATOM 1530 O O . HIS A 1 186 ? 22.903 -2.291 -63.719 1.00 43.56 186 HIS A O 1
ATOM 1536 N N . ARG A 1 187 ? 23.293 -0.175 -64.312 1.00 45.62 187 ARG A N 1
ATOM 1537 C CA . ARG A 1 187 ? 23.756 -0.565 -65.655 1.00 45.62 187 ARG A CA 1
ATOM 1538 C C . ARG A 1 187 ? 25.272 -0.591 -65.840 1.00 45.62 187 ARG A C 1
ATOM 1540 O O . ARG A 1 187 ? 25.730 -1.272 -66.748 1.00 45.62 187 ARG A O 1
ATOM 1547 N N . PHE A 1 188 ? 26.071 0.022 -64.968 1.00 40.84 188 PHE A N 1
ATOM 1548 C CA . PHE A 1 188 ? 27.521 0.072 -65.196 1.00 40.84 188 PHE A CA 1
ATOM 1549 C C . PHE A 1 188 ? 28.361 -0.067 -63.931 1.00 40.84 188 PHE A C 1
ATOM 1551 O O . PHE A 1 188 ? 29.137 0.829 -63.661 1.00 40.84 188 PHE A O 1
ATOM 1558 N N . MET A 1 189 ? 28.231 -1.167 -63.177 1.00 44.06 189 MET A N 1
ATOM 1559 C CA . MET A 1 189 ? 29.318 -1.743 -62.350 1.00 44.06 189 MET A CA 1
ATOM 1560 C C . MET A 1 189 ? 28.991 -3.194 -61.953 1.00 44.06 189 MET A C 1
ATOM 1562 O O . MET A 1 189 ? 29.018 -3.578 -60.789 1.00 44.06 189 MET A O 1
ATOM 1566 N N . MET A 1 190 ? 28.677 -4.030 -62.947 1.00 40.94 190 MET A N 1
ATOM 1567 C CA . MET A 1 190 ? 28.819 -5.482 -62.807 1.00 40.94 190 MET A CA 1
ATOM 1568 C C . MET A 1 190 ? 30.239 -5.844 -63.244 1.00 40.94 190 MET A C 1
ATOM 1570 O O . MET A 1 190 ? 30.471 -6.228 -64.387 1.00 40.94 190 MET A O 1
ATOM 1574 N N . ASN A 1 191 ? 31.211 -5.630 -62.357 1.00 40.91 191 ASN A N 1
ATOM 1575 C CA . ASN A 1 191 ? 32.399 -6.474 -62.318 1.00 40.91 191 ASN A CA 1
ATOM 1576 C C . ASN A 1 191 ? 33.173 -6.290 -61.005 1.00 40.91 191 ASN A C 1
ATOM 1578 O O . ASN A 1 191 ? 33.829 -5.278 -60.779 1.00 40.91 191 ASN A O 1
ATOM 1582 N N . ASN A 1 192 ? 33.162 -7.370 -60.223 1.00 42.00 192 ASN A N 1
ATOM 1583 C CA . ASN A 1 192 ? 34.329 -7.879 -59.507 1.00 42.00 192 ASN A CA 1
ATOM 1584 C C . ASN A 1 192 ? 34.596 -7.499 -58.041 1.00 42.00 192 ASN A C 1
ATOM 1586 O O . ASN A 1 192 ? 35.739 -7.601 -57.618 1.00 42.00 192 ASN A O 1
ATOM 1590 N N . TYR A 1 193 ? 33.578 -7.189 -57.233 1.00 39.72 193 TYR A N 1
ATOM 1591 C CA . TYR A 1 193 ? 33.694 -7.314 -55.770 1.00 39.72 193 TYR A CA 1
ATOM 1592 C C . TYR A 1 193 ? 32.372 -7.767 -55.148 1.00 39.72 193 TYR A C 1
ATOM 1594 O O . TYR A 1 193 ? 31.652 -7.014 -54.494 1.00 39.72 193 TYR A O 1
ATOM 1602 N N . GLU A 1 194 ? 32.072 -9.048 -55.336 1.00 38.25 194 GLU A N 1
ATOM 1603 C CA . GLU A 1 194 ? 31.229 -9.808 -54.418 1.00 38.25 194 GLU A CA 1
ATOM 1604 C C . GLU A 1 194 ? 32.018 -9.962 -53.105 1.00 38.25 194 GLU A C 1
ATOM 1606 O O . GLU A 1 194 ? 32.623 -10.991 -52.821 1.00 38.25 194 GLU A O 1
ATOM 1611 N N . TRP A 1 195 ? 32.115 -8.883 -52.322 1.00 39.53 195 TRP A N 1
ATOM 1612 C CA . TRP A 1 195 ? 32.565 -8.984 -50.939 1.00 39.53 195 TRP A CA 1
ATOM 1613 C C . TRP A 1 195 ? 31.563 -9.882 -50.230 1.00 39.53 195 TRP A C 1
ATOM 1615 O O . TRP A 1 195 ? 30.415 -9.478 -50.038 1.00 39.53 195 TRP A O 1
ATOM 1625 N N . ASN A 1 196 ? 31.995 -11.104 -49.904 1.00 47.59 196 ASN A N 1
ATOM 1626 C CA . ASN A 1 196 ? 31.282 -12.073 -49.084 1.00 47.59 196 ASN A CA 1
ATOM 1627 C C . ASN A 1 196 ? 30.432 -11.349 -48.036 1.00 47.59 196 ASN A C 1
ATOM 1629 O O . ASN A 1 196 ? 30.958 -10.854 -47.037 1.00 47.59 196 ASN A O 1
ATOM 1633 N N . GLN A 1 197 ? 29.118 -11.284 -48.264 1.00 42.50 197 GLN A N 1
ATOM 1634 C CA . GLN A 1 197 ? 28.192 -10.896 -47.214 1.00 42.50 197 GLN A CA 1
ATOM 1635 C C . GLN A 1 197 ? 28.416 -11.879 -46.064 1.00 42.50 197 GLN A C 1
ATOM 1637 O O . GLN A 1 197 ? 28.264 -13.084 -46.284 1.00 42.50 197 GLN A O 1
ATOM 1642 N N . PRO A 1 198 ? 28.786 -11.429 -44.855 1.00 46.78 198 PRO A N 1
ATOM 1643 C CA . PRO A 1 198 ? 28.849 -12.346 -43.737 1.00 46.78 198 PRO A CA 1
ATOM 1644 C C . PRO A 1 198 ? 27.448 -12.945 -43.535 1.00 46.78 198 PRO A C 1
ATOM 1646 O O . PRO A 1 198 ? 26.439 -12.237 -43.565 1.00 46.78 198 PRO A O 1
ATOM 1649 N N . ASP A 1 199 ? 27.370 -14.267 -43.348 1.00 47.75 199 ASP A N 1
ATOM 1650 C CA . ASP A 1 199 ? 26.105 -15.013 -43.195 1.00 47.75 199 ASP A CA 1
ATOM 1651 C C . ASP A 1 199 ? 25.212 -14.483 -42.052 1.00 47.75 199 ASP A C 1
ATOM 1653 O O . ASP A 1 199 ? 24.018 -14.791 -41.965 1.00 47.75 199 ASP A O 1
ATOM 1657 N N . ASN A 1 200 ? 25.764 -13.629 -41.185 1.00 50.38 200 ASN A N 1
ATOM 1658 C CA . ASN A 1 200 ? 25.031 -12.915 -40.150 1.00 50.38 200 ASN A CA 1
ATOM 1659 C C . ASN A 1 200 ? 23.917 -12.008 -40.717 1.00 50.38 200 ASN A C 1
ATOM 1661 O O . ASN A 1 200 ? 22.850 -11.941 -40.109 1.00 50.38 200 ASN A O 1
ATOM 1665 N N . LEU A 1 201 ? 24.084 -11.388 -41.891 1.00 44.97 201 LEU A N 1
ATOM 1666 C CA . LEU A 1 201 ? 23.079 -10.479 -42.457 1.00 44.97 201 LEU A CA 1
ATOM 1667 C C . LEU A 1 201 ? 21.852 -11.244 -42.985 1.00 44.97 201 LEU A C 1
ATOM 1669 O O . LEU A 1 201 ? 20.718 -10.779 -42.850 1.00 44.97 201 LEU A O 1
ATOM 1673 N N . LYS A 1 202 ? 22.054 -12.476 -43.474 1.00 47.03 202 LYS A N 1
ATOM 1674 C CA . LYS A 1 202 ? 20.964 -13.398 -43.837 1.00 47.03 202 LYS A CA 1
ATOM 1675 C C . LYS A 1 202 ? 20.190 -13.865 -42.602 1.00 47.03 202 LYS A C 1
ATOM 1677 O O . LYS A 1 202 ? 18.959 -13.891 -42.642 1.00 47.03 202 LYS A O 1
ATOM 1682 N N . ARG A 1 203 ? 20.882 -14.146 -41.486 1.00 47.28 203 ARG A N 1
ATOM 1683 C CA . ARG A 1 203 ? 20.253 -14.553 -40.214 1.00 47.28 203 ARG A CA 1
ATOM 1684 C C . ARG A 1 203 ? 19.324 -13.469 -39.654 1.00 47.28 203 ARG A C 1
ATOM 1686 O O . ARG A 1 203 ? 18.230 -13.799 -39.210 1.00 47.28 203 ARG A O 1
ATOM 1693 N N . PHE A 1 204 ? 19.708 -12.192 -39.722 1.00 40.28 204 PHE A N 1
ATOM 1694 C CA . PHE A 1 204 ? 18.848 -11.092 -39.259 1.00 40.28 204 PHE A CA 1
ATOM 1695 C C . PHE A 1 204 ? 17.658 -10.815 -40.192 1.00 40.28 204 PHE A C 1
ATOM 1697 O O . PHE A 1 204 ? 16.587 -10.458 -39.708 1.00 40.28 204 PHE A O 1
ATOM 1704 N N . SER A 1 205 ? 17.787 -11.057 -41.503 1.00 40.31 205 SER A N 1
ATOM 1705 C CA . SER A 1 205 ? 16.658 -10.917 -42.444 1.00 40.31 205 SER A CA 1
ATOM 1706 C C . SER A 1 205 ? 15.508 -11.902 -42.167 1.00 40.31 205 SER A C 1
ATOM 1708 O O . SER A 1 205 ? 14.342 -11.586 -42.409 1.00 40.31 205 SER A O 1
ATOM 1710 N N . MET A 1 206 ? 15.821 -13.070 -41.589 1.00 40.06 206 MET A N 1
ATOM 1711 C CA . MET A 1 206 ? 14.833 -14.096 -41.243 1.00 40.06 206 MET A CA 1
ATOM 1712 C C . MET A 1 206 ? 13.995 -13.711 -40.011 1.00 40.06 206 MET A C 1
ATOM 1714 O O . MET A 1 206 ? 12.847 -14.127 -39.907 1.00 40.06 206 MET A O 1
ATOM 1718 N N . PHE A 1 207 ? 14.518 -12.853 -39.126 1.00 45.09 207 PHE A N 1
ATOM 1719 C CA . PHE A 1 207 ? 13.787 -12.326 -37.963 1.00 45.09 207 PHE A CA 1
ATOM 1720 C C . PHE A 1 207 ? 12.944 -11.076 -38.264 1.00 45.09 207 PHE A C 1
ATOM 1722 O O . PHE A 1 207 ? 12.156 -10.659 -37.420 1.00 45.09 207 PHE A O 1
ATOM 1729 N N . LEU A 1 208 ? 13.089 -10.483 -39.454 1.00 45.25 208 LEU A N 1
ATOM 1730 C CA . LEU A 1 208 ? 12.396 -9.248 -39.851 1.00 45.25 208 LEU A CA 1
ATOM 1731 C C . LEU A 1 208 ? 11.377 -9.456 -40.982 1.00 45.25 208 LEU A C 1
ATOM 1733 O O . LEU A 1 208 ? 10.744 -8.501 -41.428 1.00 45.25 208 LEU A O 1
ATOM 1737 N N . SER A 1 209 ? 11.181 -10.695 -41.438 1.00 36.06 209 SER A N 1
ATOM 1738 C CA . SER A 1 209 ? 10.089 -11.021 -42.355 1.00 36.06 209 SER A CA 1
ATOM 1739 C C . SER A 1 209 ? 8.793 -11.247 -41.567 1.00 36.06 209 SER A C 1
ATOM 1741 O O . SER A 1 209 ? 8.773 -12.087 -40.666 1.00 36.06 209 SER A O 1
ATOM 1743 N N . PRO A 1 210 ? 7.683 -10.559 -41.894 1.00 39.16 210 PRO A N 1
ATOM 1744 C CA . PRO A 1 210 ? 6.421 -10.702 -41.180 1.00 39.16 210 PRO A CA 1
ATOM 1745 C C . PRO A 1 210 ? 5.698 -11.973 -41.637 1.00 39.16 210 PRO A C 1
ATOM 1747 O O . PRO A 1 210 ? 4.671 -11.909 -42.308 1.00 39.16 210 PRO A O 1
ATOM 1750 N N . LYS A 1 211 ? 6.242 -13.149 -41.308 1.00 33.56 211 LYS A N 1
ATOM 1751 C CA . LYS A 1 211 ? 5.541 -14.433 -41.424 1.00 33.56 211 LYS A CA 1
ATOM 1752 C C . LYS A 1 211 ? 5.947 -15.371 -40.284 1.00 33.56 211 LYS A C 1
ATOM 1754 O O . LYS A 1 211 ? 6.920 -16.098 -40.397 1.00 33.56 211 LYS A O 1
ATOM 1759 N N . GLY A 1 212 ? 5.119 -15.379 -39.238 1.00 34.22 212 GLY A N 1
ATOM 1760 C CA . GLY A 1 212 ? 4.796 -16.584 -38.469 1.00 34.22 212 GLY A CA 1
ATOM 1761 C C . GLY A 1 212 ? 5.761 -17.039 -37.365 1.00 34.22 212 GLY A C 1
ATOM 1762 O O . GLY A 1 212 ? 6.794 -17.633 -37.634 1.00 34.22 212 GLY A O 1
ATOM 1763 N N . THR A 1 213 ? 5.259 -16.936 -36.126 1.00 37.38 213 THR A N 1
ATOM 1764 C CA . THR A 1 213 ? 5.455 -17.854 -34.974 1.00 37.38 213 THR A CA 1
ATOM 1765 C C . THR A 1 213 ? 6.835 -18.006 -34.311 1.00 37.38 213 THR A C 1
ATOM 1767 O O . THR A 1 213 ? 7.672 -18.769 -34.772 1.00 37.38 213 THR A O 1
ATOM 1770 N N . ALA A 1 214 ? 6.961 -17.417 -33.110 1.00 31.62 214 ALA A N 1
ATOM 1771 C CA . ALA A 1 214 ? 7.552 -17.995 -31.881 1.00 31.62 214 ALA A CA 1
ATOM 1772 C C . ALA A 1 214 ? 7.248 -17.019 -30.714 1.00 31.62 214 ALA A C 1
ATOM 1774 O O . ALA A 1 214 ? 7.798 -15.928 -30.663 1.00 31.62 214 ALA A O 1
ATOM 1775 N N . VAL A 1 215 ? 6.159 -17.173 -29.955 1.00 37.16 215 VAL A N 1
ATOM 1776 C CA . VAL A 1 215 ? 6.017 -17.979 -28.723 1.00 37.16 215 VAL A CA 1
ATOM 1777 C C . VAL A 1 215 ? 7.094 -17.696 -27.663 1.00 37.16 215 VAL A C 1
ATOM 1779 O O . VAL A 1 215 ? 8.169 -18.279 -27.712 1.00 37.16 215 VAL A O 1
ATOM 1782 N N . PHE A 1 216 ? 6.725 -16.905 -26.646 1.00 30.97 216 PHE A N 1
ATOM 1783 C CA . PHE A 1 216 ? 7.074 -17.145 -25.238 1.00 30.97 216 PHE A CA 1
ATOM 1784 C C . PHE A 1 216 ? 5.888 -16.724 -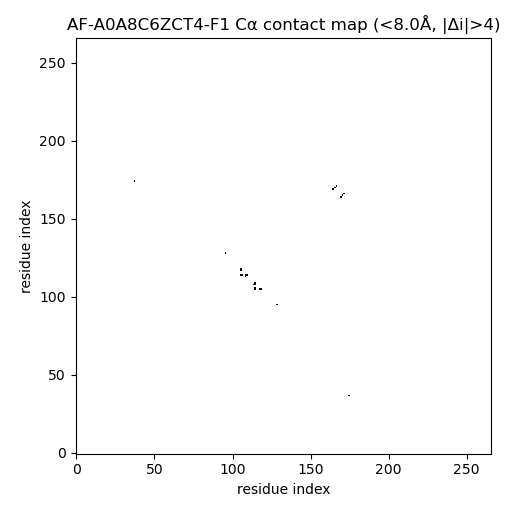24.336 1.00 30.97 216 PHE A C 1
ATOM 1786 O O . PHE A 1 216 ? 5.654 -15.545 -24.098 1.00 30.97 216 PHE A O 1
ATOM 1793 N N . TYR A 1 217 ? 5.070 -17.731 -23.993 1.00 31.33 217 TYR A N 1
ATOM 1794 C CA . TYR A 1 217 ? 4.417 -18.063 -22.706 1.00 31.33 217 TYR A CA 1
ATOM 1795 C C . TYR A 1 217 ? 4.446 -16.982 -21.586 1.00 31.33 217 TYR A C 1
ATOM 1797 O O . TYR A 1 217 ? 5.503 -16.430 -21.325 1.00 31.33 217 TYR A O 1
ATOM 1805 N N . ILE A 1 218 ? 3.405 -16.656 -20.798 1.00 33.84 218 ILE A N 1
ATOM 1806 C CA . ILE A 1 218 ? 2.229 -17.379 -20.264 1.00 33.84 218 ILE A CA 1
ATOM 1807 C C . ILE A 1 218 ? 1.160 -16.331 -19.866 1.00 33.84 218 ILE A C 1
ATOM 1809 O O . ILE A 1 218 ? 1.506 -15.376 -19.178 1.00 33.84 218 ILE A O 1
ATOM 1813 N N . LEU A 1 219 ? -0.114 -16.532 -20.236 1.00 31.73 219 LEU A N 1
ATOM 1814 C CA . LEU A 1 219 ? -1.311 -16.467 -19.360 1.00 31.73 219 LEU A CA 1
ATOM 1815 C C . LEU A 1 219 ? -2.593 -16.572 -20.208 1.00 31.73 219 LEU A C 1
ATOM 1817 O O . LEU A 1 219 ? -3.111 -15.610 -20.760 1.00 31.73 219 LEU A O 1
ATOM 1821 N N . THR A 1 220 ? -3.020 -17.827 -20.355 1.00 33.22 220 THR A N 1
ATOM 1822 C CA . THR A 1 220 ? -4.407 -18.325 -20.343 1.00 33.22 220 THR A CA 1
ATOM 1823 C C . THR A 1 220 ? -5.534 -17.367 -20.759 1.00 33.22 220 THR A C 1
ATOM 1825 O O . THR A 1 220 ? -6.047 -16.594 -19.959 1.00 33.22 220 THR A O 1
ATOM 1828 N N . ALA A 1 221 ? -5.956 -17.555 -22.012 1.00 37.34 221 ALA A N 1
ATOM 1829 C CA . ALA A 1 221 ? -7.329 -17.825 -22.452 1.00 37.34 221 ALA A CA 1
ATOM 1830 C C . ALA A 1 221 ? -8.485 -17.027 -21.818 1.00 37.34 221 ALA A C 1
ATOM 1832 O O . ALA A 1 221 ? -8.918 -17.376 -20.732 1.00 37.34 221 ALA A O 1
ATOM 1833 N N . TYR A 1 222 ? -9.086 -16.111 -22.591 1.00 33.06 222 TYR A N 1
ATOM 1834 C CA . TYR A 1 222 ? -10.547 -15.974 -22.768 1.00 33.06 222 TYR A CA 1
ATOM 1835 C C . TYR A 1 222 ? -10.838 -15.280 -24.121 1.00 33.06 222 TYR A C 1
ATOM 1837 O O . TYR A 1 222 ? -10.089 -14.380 -24.509 1.00 33.06 222 TYR A O 1
ATOM 1845 N N . PRO A 1 223 ? -11.880 -15.682 -24.879 1.00 34.72 223 PRO A N 1
ATOM 1846 C CA . PRO A 1 223 ? -12.168 -15.119 -26.196 1.00 34.72 223 PRO A CA 1
ATOM 1847 C C . PRO A 1 223 ? -12.893 -13.772 -26.071 1.00 34.72 223 PRO A C 1
ATOM 1849 O O . PRO A 1 223 ? -13.946 -13.669 -25.443 1.00 34.72 223 PRO A O 1
ATOM 1852 N N . SER A 1 224 ? -12.344 -12.727 -26.691 1.00 30.22 224 SER A N 1
ATOM 1853 C CA . SER A 1 224 ? -12.984 -11.413 -26.751 1.00 30.22 224 SER A CA 1
ATOM 1854 C C . SER A 1 224 ? -14.159 -11.432 -27.730 1.00 30.22 224 SER A C 1
ATOM 1856 O O . SER A 1 224 ? -13.994 -11.640 -28.931 1.00 30.22 224 SER A O 1
ATOM 1858 N N . ILE A 1 225 ? -15.353 -11.186 -27.196 1.00 41.69 225 ILE A N 1
ATOM 1859 C CA . ILE A 1 225 ? -16.562 -10.869 -27.954 1.00 41.69 225 ILE A CA 1
ATOM 1860 C C . ILE A 1 225 ? -16.302 -9.610 -28.789 1.00 41.69 225 ILE A C 1
ATOM 1862 O O . ILE A 1 225 ? -15.925 -8.560 -28.270 1.00 41.69 225 ILE A O 1
ATOM 1866 N N . VAL A 1 226 ? -16.528 -9.717 -30.097 1.00 45.47 226 VAL A N 1
ATOM 1867 C CA . VAL A 1 226 ? -16.538 -8.589 -31.031 1.00 45.47 226 VAL A CA 1
ATOM 1868 C C . VAL A 1 226 ? -17.687 -7.651 -30.662 1.00 45.47 226 VAL A C 1
ATOM 1870 O O . VAL A 1 226 ? -18.849 -8.055 -30.721 1.00 45.47 226 VAL A O 1
ATOM 1873 N N . ARG A 1 227 ? -17.400 -6.380 -30.348 1.00 35.16 227 ARG A N 1
ATOM 1874 C CA . ARG A 1 227 ? -18.413 -5.316 -30.446 1.00 35.16 227 ARG A CA 1
ATOM 1875 C C . ARG A 1 227 ? -17.829 -3.928 -30.725 1.00 35.16 227 ARG A C 1
ATOM 1877 O O . ARG A 1 227 ? -17.129 -3.348 -29.909 1.00 35.16 227 ARG A O 1
ATOM 1884 N N . HIS A 1 228 ? -18.171 -3.460 -31.926 1.00 31.59 228 HIS A N 1
ATOM 1885 C CA . HIS A 1 228 ? -18.502 -2.100 -32.361 1.00 31.59 228 HIS A CA 1
ATOM 1886 C C . HIS A 1 228 ? -18.003 -0.891 -31.551 1.00 31.59 228 HIS A C 1
ATOM 1888 O O . HIS A 1 228 ? -18.399 -0.658 -30.413 1.00 31.59 228 HIS A O 1
ATOM 1894 N N . GLN A 1 229 ? -17.261 -0.028 -32.253 1.00 38.16 229 GLN A N 1
ATOM 1895 C CA . GLN A 1 229 ? -17.042 1.372 -31.890 1.00 38.16 229 GLN A CA 1
ATOM 1896 C C . GLN A 1 229 ? -18.360 2.158 -31.830 1.00 38.16 229 GLN A C 1
ATOM 1898 O O . GLN A 1 229 ? -19.228 2.020 -32.696 1.00 38.16 229 GLN A O 1
ATOM 1903 N N . SER A 1 230 ? -18.450 3.068 -30.860 1.00 30.94 230 SER A N 1
ATOM 1904 C CA . SER A 1 230 ? -19.265 4.283 -30.925 1.00 30.94 230 SER A CA 1
ATOM 1905 C C . SER A 1 230 ? -18.650 5.391 -30.064 1.00 30.94 230 SER A C 1
ATOM 1907 O O . SER A 1 230 ? -17.752 5.154 -29.262 1.00 30.94 230 SER A O 1
ATOM 1909 N N . ALA A 1 231 ? -19.071 6.614 -30.373 1.00 31.75 231 ALA A N 1
ATOM 1910 C CA . ALA A 1 231 ? -18.271 7.827 -30.459 1.00 31.75 231 ALA A CA 1
ATOM 1911 C C . ALA A 1 231 ? -17.847 8.516 -29.144 1.00 31.75 231 ALA A C 1
ATOM 1913 O O . ALA A 1 231 ? -18.376 8.278 -28.063 1.00 31.75 231 ALA A O 1
ATOM 1914 N N . LYS A 1 232 ? -16.878 9.430 -29.317 1.00 42.50 232 LYS A N 1
ATOM 1915 C CA . LYS A 1 232 ? -16.281 10.360 -28.345 1.00 42.50 232 LYS A CA 1
ATOM 1916 C C . LYS A 1 232 ? -17.322 11.117 -27.508 1.00 42.50 232 LYS A C 1
ATOM 1918 O O . LYS A 1 232 ? -18.215 11.744 -28.071 1.00 42.50 232 LYS A O 1
ATOM 1923 N N . VAL A 1 233 ? -17.088 11.193 -26.196 1.00 36.22 233 VAL A N 1
ATOM 1924 C CA . VAL A 1 233 ? -17.676 12.206 -25.305 1.00 36.22 233 VAL A CA 1
ATOM 1925 C C . VAL A 1 233 ? -16.554 12.888 -24.515 1.00 36.22 233 VAL A C 1
ATOM 1927 O O . VAL A 1 233 ? -15.650 12.240 -23.992 1.00 36.22 233 VAL A O 1
ATOM 1930 N N . THR A 1 234 ? -16.596 14.216 -24.509 1.00 39.84 234 THR A N 1
ATOM 1931 C CA . THR A 1 234 ? -15.701 15.172 -23.841 1.00 39.84 234 THR A CA 1
ATOM 1932 C C . THR A 1 234 ? -15.793 15.052 -22.309 1.00 39.84 234 THR A C 1
ATOM 1934 O O . THR A 1 234 ? -16.901 14.884 -21.799 1.00 39.84 234 THR A O 1
ATOM 1937 N N . PRO A 1 235 ? -14.694 15.174 -21.539 1.00 37.97 235 PRO A N 1
ATOM 1938 C CA . PRO A 1 235 ? -14.764 15.039 -20.084 1.00 37.97 235 PRO A CA 1
ATOM 1939 C C . PRO A 1 235 ? -15.390 16.277 -19.417 1.00 37.97 235 PRO A C 1
ATOM 1941 O O . PRO A 1 235 ? -14.953 17.407 -19.636 1.00 37.97 235 PRO A O 1
ATOM 1944 N N . GLN A 1 236 ? -16.408 16.047 -18.580 1.00 36.88 236 GLN A N 1
ATOM 1945 C CA . GLN A 1 236 ? -16.963 17.028 -17.642 1.00 36.88 236 GLN A CA 1
ATOM 1946 C C . GLN A 1 236 ? -15.972 17.301 -16.501 1.00 36.88 236 GLN A C 1
ATOM 1948 O O . GLN A 1 236 ? -15.404 16.381 -15.914 1.00 36.88 236 GLN A O 1
ATOM 1953 N N . THR A 1 237 ? -15.790 18.577 -16.169 1.00 43.00 237 THR A N 1
ATOM 1954 C CA . THR A 1 237 ? -15.002 19.041 -15.026 1.00 43.00 237 THR A CA 1
ATOM 1955 C C . THR A 1 237 ? -15.839 18.995 -13.743 1.00 43.00 237 THR A C 1
ATOM 1957 O O . THR A 1 237 ? -16.986 19.442 -13.706 1.00 43.00 237 THR A O 1
ATOM 1960 N N . TRP A 1 238 ? -15.264 18.439 -12.677 1.00 30.83 238 TRP A N 1
ATOM 1961 C CA . TRP A 1 238 ? -15.897 18.312 -11.364 1.00 30.83 238 TRP A CA 1
ATOM 1962 C C . TRP A 1 238 ? -15.980 19.673 -10.659 1.00 30.83 238 TRP A C 1
ATOM 1964 O O . TRP A 1 238 ? -14.966 20.347 -10.476 1.00 30.83 238 TRP A O 1
ATOM 1974 N N . LYS A 1 239 ? -17.184 20.080 -10.234 1.00 37.75 239 LYS A N 1
ATOM 1975 C CA . LYS A 1 239 ? -17.388 21.233 -9.344 1.00 37.75 239 LYS A CA 1
ATOM 1976 C C . LYS A 1 239 ? -17.463 20.773 -7.886 1.00 37.75 239 LYS A C 1
ATOM 1978 O O . LYS A 1 239 ? -18.271 19.923 -7.526 1.00 37.75 239 LYS A O 1
ATOM 1983 N N . SER A 1 240 ? -16.610 21.387 -7.069 1.00 32.78 240 SER A N 1
ATOM 1984 C CA . SER A 1 240 ? -16.551 21.298 -5.607 1.00 32.78 240 SER A CA 1
ATOM 1985 C C . SER A 1 240 ? -17.868 21.741 -4.954 1.00 32.78 240 SER A C 1
ATOM 1987 O O . SER A 1 240 ? -18.407 22.790 -5.307 1.00 32.78 240 SER A O 1
ATOM 1989 N N . SER A 1 241 ? -18.363 20.957 -3.991 1.00 33.88 241 SER A N 1
ATOM 1990 C CA . SER A 1 241 ? -19.531 21.286 -3.163 1.00 33.88 241 SER A CA 1
ATOM 1991 C C . SER A 1 241 ? -19.141 21.245 -1.681 1.00 33.88 241 SER A C 1
ATOM 1993 O O . SER A 1 241 ? -18.716 20.210 -1.175 1.00 33.88 241 SER A O 1
ATOM 1995 N N . LYS A 1 242 ? -19.267 22.386 -0.993 1.00 44.41 242 LYS A N 1
ATOM 1996 C CA . LYS A 1 242 ? -19.164 22.527 0.472 1.00 44.41 242 LYS A CA 1
ATOM 1997 C C . LYS A 1 242 ? -20.469 22.060 1.137 1.00 44.41 242 LYS A C 1
ATOM 1999 O O . LYS A 1 242 ? -21.521 22.350 0.569 1.00 44.41 242 LYS A O 1
ATOM 2004 N N . PRO A 1 243 ? -20.451 21.521 2.368 1.00 41.03 243 PRO A N 1
ATOM 2005 C CA . PRO A 1 243 ? -21.639 21.519 3.220 1.00 41.03 243 PRO A CA 1
ATOM 2006 C C . PRO A 1 243 ? -21.591 22.618 4.291 1.00 41.03 243 PRO A C 1
ATOM 2008 O O . PRO A 1 243 ? -20.573 22.849 4.942 1.00 41.03 243 PRO A O 1
ATOM 2011 N N . SER A 1 244 ? -22.729 23.293 4.445 1.00 36.00 244 SER A N 1
ATOM 2012 C CA . SER A 1 244 ? -23.052 24.307 5.448 1.00 36.00 244 SER A CA 1
ATOM 2013 C C . SER A 1 244 ? -23.409 23.696 6.806 1.00 36.00 244 SER A C 1
ATOM 2015 O O . SER A 1 244 ? -24.068 22.662 6.876 1.00 36.00 244 SER A O 1
ATOM 2017 N N . VAL A 1 245 ? -23.049 24.402 7.876 1.00 37.34 245 VAL A N 1
ATOM 2018 C CA . VAL A 1 245 ? -23.417 24.124 9.270 1.00 37.34 245 VAL A CA 1
ATOM 2019 C C . VAL A 1 245 ? -24.844 24.613 9.545 1.00 37.34 245 VAL A C 1
ATOM 2021 O O . VAL A 1 245 ? -25.106 25.798 9.352 1.00 37.34 245 VAL A O 1
ATOM 2024 N N . LEU A 1 246 ? -25.732 23.757 10.067 1.00 35.34 246 LEU A N 1
ATOM 202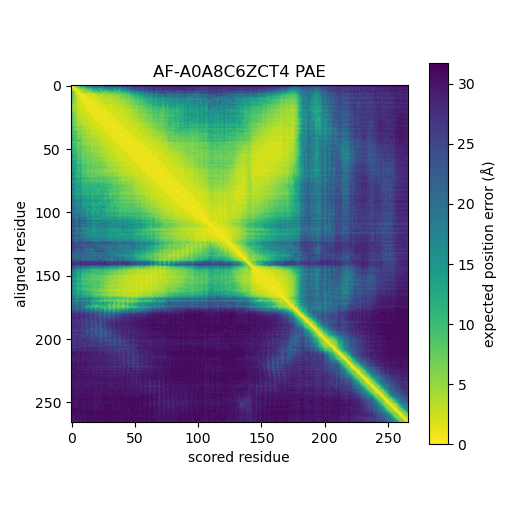5 C CA . LEU A 1 246 ? -26.781 24.194 10.998 1.00 35.34 246 LEU A CA 1
ATOM 2026 C C . LEU A 1 246 ? -27.295 23.037 11.875 1.00 35.34 246 LEU A C 1
ATOM 2028 O O . LEU A 1 246 ? -27.757 22.012 11.386 1.00 35.34 246 LEU A O 1
ATOM 2032 N N . SER A 1 247 ? -27.186 23.258 13.186 1.00 33.91 247 SER A N 1
ATOM 2033 C CA . SER A 1 247 ? -27.804 22.529 14.303 1.00 33.91 247 SER A CA 1
ATOM 2034 C C . SER A 1 247 ? -29.333 22.444 14.162 1.00 33.91 247 SER A C 1
ATOM 2036 O O . SER A 1 247 ? -29.900 23.340 13.546 1.00 33.91 247 SER A O 1
ATOM 2038 N N . HIS A 1 248 ? -29.985 21.417 14.731 1.00 39.94 248 HIS A N 1
ATOM 2039 C CA . HIS A 1 248 ? -31.092 21.535 15.707 1.00 39.94 248 HIS A CA 1
ATOM 2040 C C . HIS A 1 248 ? -31.523 20.143 16.224 1.00 39.94 248 HIS A C 1
ATOM 2042 O O . HIS A 1 248 ? -31.817 19.225 15.464 1.00 39.94 248 HIS A O 1
ATOM 2048 N N . TYR A 1 249 ? -31.555 20.021 17.551 1.00 30.34 249 TYR A N 1
ATOM 2049 C CA . TYR A 1 249 ? -32.031 18.883 18.343 1.00 30.34 249 TYR A CA 1
ATOM 2050 C C . TYR A 1 249 ? -33.547 19.002 18.642 1.00 30.34 249 TYR A C 1
ATOM 2052 O O . TYR A 1 249 ? -34.043 20.121 18.771 1.00 30.34 249 TYR A O 1
ATOM 2060 N N . ARG A 1 250 ? -34.177 17.843 18.940 1.00 37.50 250 ARG A N 1
ATOM 2061 C CA . ARG A 1 250 ? -35.358 17.562 19.818 1.00 37.50 250 ARG A CA 1
ATOM 2062 C C . ARG A 1 250 ? -36.761 17.232 19.219 1.00 37.50 250 ARG A C 1
ATOM 2064 O O . ARG A 1 250 ? -37.033 17.587 18.081 1.00 37.50 250 ARG A O 1
ATOM 2071 N N . PRO A 1 251 ? -37.610 16.455 19.962 1.00 48.09 251 PRO A N 1
ATOM 2072 C CA . PRO A 1 251 ? -38.286 15.242 19.452 1.00 48.09 251 PRO A CA 1
ATOM 2073 C C . PRO A 1 251 ? -39.814 15.126 19.760 1.00 48.09 251 PRO A C 1
ATOM 2075 O O . PRO A 1 251 ? -40.399 16.010 20.376 1.00 48.09 251 PRO A O 1
ATOM 2078 N N . PHE A 1 252 ? -40.390 13.955 19.417 1.00 30.81 252 PHE A N 1
ATOM 2079 C CA . PHE A 1 252 ? -41.674 13.331 19.834 1.00 30.81 252 PHE A CA 1
ATOM 2080 C C . PHE A 1 252 ? -43.019 13.819 19.252 1.00 30.81 252 PHE A C 1
ATOM 2082 O O . PHE A 1 252 ? -43.440 14.942 19.489 1.00 30.81 252 PHE A O 1
ATOM 2089 N N . TYR A 1 253 ? -43.776 12.868 18.672 1.00 39.94 253 TYR A N 1
ATOM 2090 C CA . TYR A 1 253 ? -45.141 12.510 19.105 1.00 39.94 253 TYR A CA 1
ATOM 2091 C C . TYR A 1 253 ? -45.457 11.032 18.781 1.00 39.94 253 TYR A C 1
ATOM 2093 O O . TYR A 1 253 ? -45.168 10.540 17.695 1.00 39.94 253 TYR A O 1
ATOM 2101 N N . VAL A 1 254 ? -46.065 10.342 19.749 1.00 36.66 254 VAL A N 1
ATOM 2102 C CA . VAL A 1 254 ? -46.740 9.031 19.647 1.00 36.66 254 VAL A CA 1
ATOM 2103 C C . VAL A 1 254 ? -48.245 9.306 19.492 1.00 36.66 254 VAL A C 1
ATOM 2105 O O . VAL A 1 254 ? -48.710 10.221 20.168 1.00 36.66 254 VAL A O 1
ATOM 2108 N N . ASN A 1 255 ? -49.010 8.552 18.673 1.00 32.88 255 ASN A N 1
ATOM 2109 C CA . ASN A 1 255 ? -50.095 7.638 19.122 1.00 32.88 255 ASN A CA 1
ATOM 2110 C C . ASN A 1 255 ? -51.050 7.098 18.012 1.00 32.88 255 ASN A C 1
ATOM 2112 O O . ASN A 1 255 ? -51.431 7.819 17.098 1.00 32.88 255 ASN A O 1
ATOM 2116 N N . LYS A 1 256 ? -51.527 5.864 18.277 1.00 39.47 256 LYS A N 1
ATOM 2117 C CA . LYS A 1 256 ? -52.759 5.126 17.882 1.00 39.47 256 LYS A CA 1
ATOM 2118 C C . LYS A 1 256 ? -52.920 4.493 16.485 1.00 39.47 256 LYS A C 1
ATOM 2120 O O . LYS A 1 256 ? -53.390 5.118 15.551 1.00 39.47 256 LYS A O 1
ATOM 2125 N N . GLY A 1 257 ? -52.675 3.175 16.447 1.00 31.05 257 GLY A N 1
ATOM 2126 C CA . GLY A 1 257 ? -53.713 2.126 16.385 1.00 31.05 257 GLY A CA 1
ATOM 2127 C C . GLY A 1 257 ? -54.602 2.005 15.140 1.00 31.05 257 GLY A C 1
ATOM 2128 O O . GLY A 1 257 ? -55.393 2.893 14.860 1.00 31.05 257 GLY A O 1
ATOM 2129 N N . ASN A 1 258 ? -54.586 0.823 14.509 1.00 34.53 258 ASN A N 1
ATOM 2130 C CA . ASN A 1 258 ? -55.799 0.146 14.029 1.00 34.53 258 ASN A CA 1
ATOM 2131 C C . ASN A 1 258 ? -55.531 -1.348 13.778 1.00 34.53 258 ASN A C 1
ATOM 2133 O O . ASN A 1 258 ? -54.497 -1.709 13.222 1.00 34.53 258 ASN A O 1
ATOM 2137 N N . GLY A 1 259 ? -56.449 -2.202 14.240 1.00 33.41 259 GLY A N 1
ATOM 2138 C CA . GLY A 1 259 ? -56.365 -3.661 14.151 1.00 33.41 259 GLY A CA 1
ATOM 2139 C C . GLY A 1 259 ? -57.068 -4.264 12.932 1.00 33.41 259 GLY A C 1
ATOM 2140 O O . GLY A 1 259 ? -57.863 -3.596 12.280 1.00 33.41 259 GLY A O 1
ATOM 2141 N N . ALA A 1 260 ? -56.759 -5.537 12.673 1.00 34.03 260 ALA A N 1
ATOM 2142 C CA . ALA A 1 260 ? -57.554 -6.591 12.018 1.00 34.03 260 ALA A CA 1
ATOM 2143 C C . ALA A 1 260 ? -56.642 -7.847 11.986 1.00 34.03 260 ALA A C 1
ATOM 2145 O O . ALA A 1 260 ? -55.470 -7.727 11.649 1.00 34.03 260 ALA A O 1
ATOM 2146 N N . THR A 1 261 ? -57.035 -9.055 12.400 1.00 38.38 261 THR A N 1
ATOM 2147 C CA . THR A 1 261 ? -57.996 -9.953 11.730 1.00 38.38 261 THR A CA 1
ATOM 2148 C C . THR A 1 261 ? -58.199 -11.255 12.553 1.00 38.38 261 THR A C 1
ATOM 2150 O O . THR A 1 261 ? -57.243 -11.716 13.166 1.00 38.38 261 THR A O 1
ATOM 2153 N N . SER A 1 262 ? -59.435 -11.800 12.521 1.00 37.97 262 SER A N 1
ATOM 2154 C CA . SER A 1 262 ? -59.882 -13.224 12.420 1.00 37.97 262 SER A CA 1
ATOM 2155 C C . SER A 1 262 ? -59.268 -14.347 13.291 1.00 37.97 262 SER A C 1
ATOM 2157 O O . SER A 1 262 ? -58.063 -14.411 13.448 1.00 37.97 262 SER A O 1
ATOM 2159 N N . ASN A 1 263 ? -59.989 -15.369 13.792 1.00 38.22 263 ASN A N 1
ATOM 2160 C CA . ASN A 1 263 ? -61.229 -16.023 13.331 1.00 38.22 263 ASN A CA 1
ATOM 2161 C C . ASN A 1 263 ? -61.910 -16.868 14.443 1.00 38.22 263 ASN A C 1
ATOM 2163 O O . ASN A 1 263 ? -61.258 -17.296 15.393 1.00 38.22 263 ASN A O 1
ATOM 2167 N N . GLU A 1 264 ? -63.211 -17.122 14.255 1.00 46.66 264 GLU A N 1
ATOM 2168 C CA . GLU A 1 264 ? -64.137 -17.938 15.064 1.00 46.66 264 GLU A CA 1
ATOM 2169 C C . GLU A 1 264 ? -63.918 -19.470 14.990 1.00 46.66 264 GLU A C 1
ATOM 2171 O O . GLU A 1 264 ? -63.544 -19.992 13.943 1.00 46.66 264 GLU A O 1
ATOM 2176 N N . ALA A 1 265 ? -64.160 -20.116 16.147 1.00 31.34 265 ALA A N 1
ATOM 2177 C CA . ALA A 1 265 ? -64.962 -21.312 16.531 1.00 31.34 265 ALA A CA 1
ATOM 2178 C C . ALA A 1 265 ? -65.459 -22.347 15.470 1.00 31.34 265 ALA A C 1
ATOM 2180 O O . ALA A 1 265 ? -65.431 -22.065 14.272 1.00 31.34 265 ALA A O 1
ATOM 2181 N N . PRO A 1 266 ? -65.945 -23.554 15.863 1.00 61.28 266 PRO A N 1
ATOM 2182 C CA . PRO A 1 266 ? -66.810 -23.870 17.021 1.00 61.28 266 PRO A CA 1
ATOM 2183 C C . PRO A 1 266 ? -66.107 -24.487 18.236 1.00 61.28 266 PRO A C 1
ATOM 2185 O O . PRO A 1 266 ? -65.102 -25.208 18.048 1.00 61.28 266 PRO A O 1
#